Protein AF-A0A1C5YCM6-F1 (afdb_monomer_lite)

pLDDT: mean 89.39, std 7.75, range [61.0, 98.56]

Foldseek 3Di:
DPPVCVLVVVLCCQLLLDPADPVPHNPPVDDDDPVNVVLSVCVVVDLVSRPCSVFDWDDDVNRTHGQADFLDPPDPPQLTGGVVQWPQPDPVSVVVQVVVVHDLLQTHGPQQNFQVQLQQFQLQWDCDDQKIKTFRDPRDRPQKWKWKKWWAALDLDDPDPVRIDIDTDTDGDIDMDGSGNGTAKIKTGMGRNPDPDGDWIKMWGQDDPPDPDGDPATWIDTPQDPDIHRRDHSDGPCNRCVPPPDGGNDHRRD

Radius of gyration: 22.81 Å; chains: 1; bounding box: 47×43×70 Å

Secondary structure (DSSP, 8-state):
--GGGHHHHHHHHHTTS----TTS---TTSPPPHHHHHHHHHHHH-GGGSTTTTPPPEEETTEEE-SSS-S-SSS-GGG---GGGBS-SSHHHHHHHHHTT--GGGPPBPHHHHHHHHHHHHHH-EEETTEEEEEE-S-S-TTEEE-EEEEEESSS--S-GGG-EEEEE-S-EEEEE---SEEEEEEE-EEETT----S--EEEEEEPTTSSPEEEEEEEEETTBSSEEE--TT--HHHHHTT--S-BSSPPP-

Sequence (254 aa):
MKEEYKPYVLQAYAKGILSGYDDGTFRDDGLLTRAEASSVLVRLIDKAERPNADETLYDYFGRKVTWTEPLRTDVPEQYQVSISDHEVISQASYDRAMANGGSISKYELNRSKAMMFEDLVLQSIKYVGDTITLTVPDYLPESQRWAIEIAYWDIDKDYDFTMMKSHYIDKSGIYEFKDIKVLEQISIKVLPLNSNSFTSGIFIDNGANLSLERLDKPEVSFNNIRTNFEWVQGQGYKDYIKDFDGEIRYTVEW

Structure (mmCIF, N/CA/C/O backbone):
data_AF-A0A1C5YCM6-F1
#
_entry.id   AF-A0A1C5YCM6-F1
#
loop_
_atom_site.group_PDB
_atom_site.id
_atom_site.type_symbol
_atom_site.label_atom_id
_atom_site.label_alt_id
_atom_site.label_comp_id
_atom_site.label_asym_id
_atom_site.label_entity_id
_atom_site.label_seq_id
_atom_site.pdbx_PDB_ins_code
_atom_site.Cartn_x
_atom_site.Cartn_y
_atom_site.Cartn_z
_atom_site.occupancy
_atom_site.B_iso_or_equiv
_atom_site.auth_seq_id
_atom_site.auth_comp_id
_atom_site.auth_asym_id
_atom_site.auth_atom_id
_atom_site.pdbx_PDB_model_num
ATOM 1 N N . MET A 1 1 ? 7.419 -22.693 -18.990 1.00 77.69 1 MET A N 1
ATOM 2 C CA . MET A 1 1 ? 8.779 -22.180 -18.681 1.00 77.69 1 MET A CA 1
ATOM 3 C C . MET A 1 1 ? 9.208 -22.640 -17.312 1.00 77.69 1 MET A C 1
ATOM 5 O O . MET A 1 1 ? 8.378 -22.638 -16.411 1.00 77.69 1 MET A O 1
ATOM 9 N N . LYS A 1 2 ? 10.473 -23.035 -17.123 1.00 81.25 2 LYS A N 1
ATOM 10 C CA . LYS A 1 2 ? 10.978 -23.259 -15.762 1.00 81.25 2 LYS A CA 1
ATOM 11 C C . LYS A 1 2 ? 10.978 -21.934 -14.998 1.00 81.25 2 LYS A C 1
ATOM 13 O O . LYS A 1 2 ? 11.452 -20.937 -15.537 1.00 81.25 2 LYS A O 1
ATOM 18 N N . GLU A 1 3 ? 10.499 -21.931 -13.755 1.00 79.75 3 GLU A N 1
ATOM 19 C CA . GLU A 1 3 ? 10.377 -20.695 -12.962 1.00 79.75 3 GLU A CA 1
ATOM 20 C C . GLU A 1 3 ? 11.711 -19.957 -12.776 1.00 79.75 3 GLU A C 1
ATOM 22 O O . GLU A 1 3 ? 11.745 -18.731 -12.760 1.00 79.75 3 GLU A O 1
ATOM 27 N N . GLU A 1 4 ? 12.834 -20.683 -12.770 1.00 82.75 4 GLU A N 1
ATOM 28 C CA . GLU A 1 4 ? 14.179 -20.093 -12.737 1.00 82.75 4 GLU A CA 1
ATOM 29 C C . GLU A 1 4 ? 14.489 -19.165 -13.932 1.00 82.75 4 GLU A C 1
ATOM 31 O O . GLU A 1 4 ? 15.302 -18.254 -13.799 1.00 82.75 4 GLU A O 1
ATOM 36 N N . TYR A 1 5 ? 13.841 -19.347 -15.091 1.00 84.56 5 TYR A N 1
ATOM 37 C CA . TYR A 1 5 ? 14.100 -18.545 -16.296 1.00 84.56 5 TYR A CA 1
ATOM 38 C C . TYR A 1 5 ? 13.183 -17.332 -16.445 1.00 84.56 5 TYR A C 1
ATOM 40 O O . TYR A 1 5 ? 13.530 -16.377 -17.145 1.00 84.56 5 TYR A O 1
ATOM 48 N N . LYS A 1 6 ? 12.045 -17.332 -15.746 1.00 81.31 6 LYS A N 1
ATOM 49 C CA . LYS A 1 6 ? 11.048 -16.259 -15.782 1.00 81.31 6 LYS A CA 1
ATOM 50 C C . LYS A 1 6 ? 11.620 -14.858 -15.536 1.00 81.31 6 LYS A C 1
ATOM 52 O O . LYS A 1 6 ? 11.344 -13.985 -16.360 1.00 81.31 6 LYS A O 1
ATOM 57 N N . PRO A 1 7 ? 12.451 -14.607 -14.502 1.00 77.44 7 PRO A N 1
ATOM 58 C CA . PRO A 1 7 ? 12.979 -13.262 -14.273 1.00 77.44 7 PRO A CA 1
ATOM 59 C C . PRO A 1 7 ? 13.883 -12.774 -15.415 1.00 77.44 7 PRO A C 1
ATOM 61 O O . PRO A 1 7 ? 13.844 -11.596 -15.767 1.00 77.44 7 PRO A O 1
ATOM 64 N N . TYR A 1 8 ? 14.659 -13.664 -16.043 1.00 83.06 8 TYR A N 1
ATOM 65 C CA . TYR A 1 8 ? 15.552 -13.302 -17.149 1.00 83.06 8 TYR A CA 1
ATOM 66 C C . TYR A 1 8 ? 14.787 -12.993 -18.435 1.00 83.06 8 TYR A C 1
ATOM 68 O O . TYR A 1 8 ? 15.113 -12.030 -19.130 1.00 83.06 8 TYR A O 1
ATOM 76 N N . VAL A 1 9 ? 13.750 -13.779 -18.731 1.00 86.62 9 VAL A N 1
ATOM 77 C CA . VAL A 1 9 ? 12.874 -13.543 -19.884 1.00 86.62 9 VAL A CA 1
ATOM 78 C C . VAL A 1 9 ? 12.140 -12.216 -19.733 1.00 86.62 9 VAL A C 1
ATOM 80 O O . VAL A 1 9 ? 12.173 -11.405 -20.656 1.00 86.62 9 VAL A O 1
ATOM 83 N N . LEU A 1 10 ? 11.562 -11.948 -18.557 1.00 80.69 10 LEU A N 1
ATOM 84 C CA . LEU A 1 10 ? 10.901 -10.672 -18.271 1.00 80.69 10 LEU A CA 1
ATOM 85 C C . LEU A 1 10 ? 11.874 -9.493 -18.383 1.00 80.69 10 LEU A C 1
ATOM 87 O O . LEU A 1 10 ? 11.529 -8.468 -18.961 1.00 80.69 10 LEU A O 1
ATOM 91 N N . GLN A 1 11 ? 13.115 -9.645 -17.913 1.00 77.12 11 GLN A N 1
ATOM 92 C CA . GLN A 1 11 ? 14.130 -8.601 -18.050 1.00 77.12 11 GLN A CA 1
ATOM 93 C C . GLN A 1 11 ? 14.520 -8.348 -19.518 1.00 77.12 11 GLN A C 1
ATOM 95 O O . GLN A 1 11 ? 14.737 -7.203 -19.911 1.00 77.12 11 GLN A O 1
ATOM 100 N N . ALA A 1 12 ? 14.647 -9.394 -20.337 1.00 85.31 12 ALA A N 1
ATOM 101 C CA . ALA A 1 12 ? 14.964 -9.253 -21.757 1.00 85.31 12 ALA A CA 1
ATOM 102 C C . ALA A 1 12 ? 13.783 -8.675 -22.554 1.00 85.31 12 ALA A C 1
ATOM 104 O O . ALA A 1 12 ? 13.999 -7.871 -23.461 1.00 85.31 12 ALA A O 1
ATOM 105 N N . TYR A 1 13 ? 12.553 -9.024 -22.181 1.00 84.38 13 TYR A N 1
ATOM 106 C CA . TYR A 1 13 ? 11.339 -8.418 -22.719 1.00 84.38 13 TYR A CA 1
ATOM 107 C C . TYR A 1 13 ? 11.261 -6.921 -22.390 1.00 84.38 13 TYR A C 1
ATOM 109 O O . TYR A 1 13 ? 11.174 -6.105 -23.301 1.00 84.38 13 TYR A O 1
ATOM 117 N N . ALA A 1 14 ? 11.436 -6.546 -21.118 1.00 72.69 14 ALA A N 1
ATOM 118 C CA . ALA A 1 14 ? 11.462 -5.148 -20.670 1.00 72.69 14 ALA A CA 1
ATOM 119 C C . ALA A 1 14 ? 12.543 -4.310 -21.378 1.00 72.69 14 ALA A C 1
ATOM 121 O O . ALA A 1 14 ? 12.358 -3.139 -21.687 1.00 72.69 14 ALA A O 1
ATOM 122 N N . LYS A 1 15 ? 13.688 -4.924 -21.703 1.00 75.50 15 LYS A N 1
ATOM 123 C CA . LYS A 1 15 ? 14.766 -4.283 -22.473 1.00 75.50 15 LYS A CA 1
ATOM 124 C C . LYS A 1 15 ? 14.478 -4.180 -23.976 1.00 75.50 15 LYS A C 1
ATOM 126 O O . LYS A 1 15 ? 15.370 -3.751 -24.704 1.00 75.50 15 LYS A O 1
ATOM 131 N N . GLY A 1 16 ? 13.320 -4.627 -24.463 1.00 81.94 16 GLY A N 1
ATOM 132 C CA . GLY A 1 16 ? 12.990 -4.689 -25.889 1.00 81.94 16 GLY A CA 1
ATOM 133 C C . GLY A 1 16 ? 13.843 -5.687 -26.681 1.00 81.94 16 GLY A C 1
ATOM 134 O O . GLY A 1 16 ? 13.914 -5.599 -27.905 1.00 81.94 16 GLY A O 1
ATOM 135 N N . ILE A 1 17 ? 14.529 -6.615 -26.002 1.00 89.12 17 ILE A N 1
ATOM 136 C CA . ILE A 1 17 ? 15.334 -7.672 -26.638 1.00 89.12 17 ILE A CA 1
ATOM 137 C C . ILE A 1 17 ? 14.410 -8.794 -27.124 1.00 89.12 17 ILE A C 1
ATOM 139 O O . ILE A 1 17 ? 14.583 -9.315 -28.226 1.00 89.12 17 ILE A O 1
ATOM 143 N N . LEU A 1 18 ? 13.397 -9.125 -26.321 1.00 90.12 18 LEU A N 1
ATOM 144 C CA . LEU A 1 18 ? 12.323 -10.063 -26.650 1.00 90.12 18 LEU A CA 1
ATOM 145 C C . LEU A 1 18 ? 11.008 -9.290 -26.794 1.00 90.12 18 LEU A C 1
ATOM 147 O O . LEU A 1 18 ? 10.816 -8.287 -26.119 1.00 90.12 18 LEU A O 1
ATOM 151 N N . SER A 1 19 ? 10.103 -9.758 -27.652 1.00 81.50 19 SER A N 1
ATOM 152 C CA . SER A 1 19 ? 8.790 -9.123 -27.867 1.00 81.50 19 SER A CA 1
ATOM 153 C C . SER A 1 19 ? 7.606 -10.090 -27.757 1.00 81.50 19 SER A C 1
ATOM 155 O O . SER A 1 19 ? 6.471 -9.659 -27.900 1.00 81.50 19 SER A O 1
ATOM 157 N N . GLY A 1 20 ? 7.850 -11.379 -27.485 1.00 85.12 20 GLY A N 1
ATOM 158 C CA . GLY A 1 20 ? 6.809 -12.409 -27.571 1.00 85.12 20 GLY A CA 1
ATOM 159 C C . GLY A 1 20 ? 6.268 -12.565 -28.998 1.00 85.12 20 GLY A C 1
ATOM 160 O O . GLY A 1 20 ? 6.890 -12.102 -29.958 1.00 85.12 20 GLY A O 1
ATOM 161 N N . TYR A 1 21 ? 5.127 -13.234 -29.119 1.00 86.44 21 TYR A N 1
ATOM 162 C CA . TYR A 1 21 ? 4.373 -13.402 -30.361 1.00 86.44 21 TYR A CA 1
ATOM 163 C C . TYR A 1 21 ? 3.103 -12.539 -30.340 1.00 86.44 21 TYR A C 1
ATOM 165 O O . TYR A 1 21 ? 2.623 -12.160 -29.273 1.00 86.44 21 TYR A O 1
ATOM 173 N N . ASP A 1 22 ? 2.525 -12.277 -31.516 1.00 84.69 22 ASP A N 1
ATOM 174 C CA . ASP A 1 22 ? 1.332 -11.423 -31.681 1.00 84.69 22 ASP A CA 1
ATOM 175 C C . ASP A 1 22 ? 0.088 -11.930 -30.924 1.00 84.69 22 ASP A C 1
ATOM 177 O O . ASP A 1 22 ? -0.848 -11.176 -30.676 1.00 84.69 22 ASP A O 1
ATOM 181 N N . ASP A 1 23 ? 0.072 -13.209 -30.539 1.00 88.19 23 ASP A N 1
ATOM 182 C CA . ASP A 1 23 ? -0.975 -13.829 -29.720 1.00 88.19 23 ASP A CA 1
ATOM 183 C C . ASP A 1 23 ? -0.770 -13.631 -28.204 1.00 88.19 23 ASP A C 1
ATOM 185 O O . ASP A 1 23 ? -1.500 -14.209 -27.398 1.00 88.19 23 ASP A O 1
ATOM 189 N N . GLY A 1 24 ? 0.227 -12.834 -27.808 1.00 79.69 24 GLY A N 1
ATOM 190 C CA . GLY A 1 24 ? 0.555 -12.537 -26.414 1.00 79.69 24 GLY A CA 1
ATOM 191 C C . GLY A 1 24 ? 1.354 -13.633 -25.705 1.00 79.69 24 GLY A C 1
ATOM 192 O O . GLY A 1 24 ? 1.558 -13.557 -24.494 1.00 79.69 24 GLY A O 1
ATOM 193 N N . THR A 1 25 ? 1.817 -14.663 -26.420 1.00 85.88 25 THR A N 1
ATOM 194 C CA . THR A 1 25 ? 2.576 -15.774 -25.826 1.00 85.88 25 THR A CA 1
ATOM 195 C C . THR A 1 25 ? 4.092 -15.578 -25.940 1.00 85.88 25 THR A C 1
ATOM 197 O O . THR A 1 25 ? 4.584 -14.876 -26.820 1.00 85.88 25 THR A O 1
ATOM 200 N N . PHE A 1 26 ? 4.866 -16.217 -25.051 1.00 86.62 26 PHE A N 1
ATOM 201 C CA . PHE A 1 26 ? 6.335 -16.290 -25.158 1.00 86.62 26 PHE A CA 1
ATOM 202 C C . PHE A 1 26 ? 6.831 -17.593 -25.819 1.00 86.62 26 PHE A C 1
ATOM 204 O O . PHE A 1 26 ? 7.899 -17.596 -26.423 1.00 86.62 26 PHE A O 1
ATOM 211 N N . ARG A 1 27 ? 6.039 -18.678 -25.746 1.00 88.50 27 ARG A N 1
ATOM 212 C CA . ARG A 1 27 ? 6.331 -20.024 -26.298 1.00 88.50 27 ARG A CA 1
ATOM 213 C C . ARG A 1 27 ? 7.706 -20.563 -25.890 1.00 88.50 27 ARG A C 1
ATOM 215 O O . ARG A 1 27 ? 8.578 -20.807 -26.720 1.00 88.50 27 ARG A O 1
ATOM 222 N N . ASP A 1 28 ? 7.899 -20.731 -24.585 1.00 84.94 28 ASP A N 1
ATOM 223 C CA . ASP A 1 28 ? 9.190 -21.098 -23.989 1.00 84.94 28 ASP A CA 1
ATOM 224 C C . ASP A 1 28 ? 9.681 -22.524 -24.299 1.00 84.94 28 ASP A C 1
ATOM 226 O O . ASP A 1 28 ? 10.838 -22.849 -24.035 1.00 84.94 28 ASP A O 1
ATOM 230 N N . ASP A 1 29 ? 8.804 -23.371 -24.829 1.00 85.25 29 ASP A N 1
ATOM 231 C CA . ASP A 1 29 ? 9.069 -24.746 -25.244 1.00 85.25 29 ASP A CA 1
ATOM 232 C C . ASP A 1 29 ? 9.414 -24.868 -26.740 1.00 85.25 29 ASP A C 1
ATOM 234 O O . ASP A 1 29 ? 9.833 -25.933 -27.202 1.00 85.25 29 ASP A O 1
ATOM 238 N N . GLY A 1 30 ? 9.269 -23.779 -27.500 1.00 81.81 30 GLY A N 1
ATOM 239 C CA . GLY A 1 30 ? 9.559 -23.723 -28.927 1.00 81.81 30 GLY A CA 1
ATOM 240 C C . GLY A 1 30 ? 11.040 -23.503 -29.241 1.00 81.81 30 GLY A C 1
ATOM 241 O O . GLY A 1 30 ? 11.759 -22.786 -28.545 1.00 81.81 30 GLY A O 1
ATOM 242 N N . LEU A 1 31 ? 11.505 -24.080 -30.353 1.00 86.75 31 LEU A N 1
ATOM 243 C CA . LEU A 1 31 ? 12.774 -23.677 -30.959 1.00 86.75 31 LEU A CA 1
ATOM 244 C C . LEU A 1 31 ? 12.566 -22.381 -31.739 1.00 86.75 31 LEU A C 1
ATOM 246 O O . LEU A 1 31 ? 11.658 -22.299 -32.565 1.00 86.75 31 LEU A O 1
ATOM 250 N N . LEU A 1 32 ? 13.451 -21.406 -31.536 1.00 89.00 32 LEU A N 1
ATOM 251 C CA . LEU A 1 32 ? 13.479 -20.218 -32.381 1.00 89.00 32 LEU A CA 1
ATOM 252 C C . LEU A 1 32 ? 13.837 -20.606 -33.816 1.00 89.00 32 LEU A C 1
ATOM 254 O O . LEU A 1 32 ? 14.794 -21.347 -34.072 1.00 89.00 32 LEU A O 1
ATOM 258 N N . THR A 1 33 ? 13.113 -20.037 -34.771 1.00 93.69 33 THR A N 1
ATOM 259 C CA . THR A 1 33 ? 13.568 -19.990 -36.155 1.00 93.69 33 THR A CA 1
ATOM 260 C C . THR A 1 33 ? 14.856 -19.173 -36.244 1.00 93.69 33 THR A C 1
ATOM 262 O O . THR A 1 33 ? 15.165 -18.324 -35.404 1.00 93.69 33 THR A O 1
ATOM 265 N N . ARG A 1 34 ? 15.624 -19.384 -37.319 1.00 95.12 34 ARG A N 1
ATOM 266 C CA . ARG A 1 34 ? 16.828 -18.581 -37.582 1.00 95.12 34 ARG A CA 1
ATOM 267 C C . ARG A 1 34 ? 16.514 -17.084 -37.641 1.00 95.12 34 ARG A C 1
ATOM 269 O O . ARG A 1 34 ? 17.329 -16.298 -37.182 1.00 95.12 34 ARG A O 1
ATOM 276 N N . ALA A 1 35 ? 15.355 -16.709 -38.186 1.00 92.56 35 ALA A N 1
ATOM 277 C CA . ALA A 1 35 ? 14.928 -15.317 -38.281 1.00 92.56 35 ALA A CA 1
ATOM 278 C C . ALA A 1 35 ? 14.665 -14.713 -36.895 1.00 92.56 35 ALA A C 1
ATOM 280 O O . ALA A 1 35 ? 15.237 -13.677 -36.577 1.00 92.56 35 ALA A O 1
ATOM 281 N N . GLU A 1 36 ? 13.893 -15.394 -36.044 1.00 91.69 36 GLU A N 1
ATOM 282 C CA . GLU A 1 36 ? 13.614 -14.926 -34.680 1.00 91.69 36 GLU A CA 1
ATOM 283 C C . GLU A 1 36 ? 14.898 -14.844 -33.847 1.00 91.69 36 GLU A C 1
ATOM 285 O O . GLU A 1 36 ? 15.153 -13.829 -33.202 1.00 91.69 36 GLU A O 1
ATOM 290 N N . ALA A 1 37 ? 15.761 -15.864 -33.922 1.00 92.44 37 ALA A N 1
ATOM 291 C CA . ALA A 1 37 ? 17.058 -15.845 -33.251 1.00 92.44 37 ALA A CA 1
ATOM 292 C C . ALA A 1 37 ? 17.937 -14.679 -33.737 1.00 92.44 37 ALA A C 1
ATOM 294 O O . ALA A 1 37 ? 18.563 -14.000 -32.924 1.00 92.44 37 ALA A O 1
ATOM 295 N N . SER A 1 38 ? 17.963 -14.405 -35.046 1.00 93.81 38 SER A N 1
ATOM 296 C CA . SER A 1 38 ? 18.665 -13.245 -35.601 1.00 93.81 38 SER A CA 1
ATOM 297 C C . SER A 1 38 ? 18.086 -11.923 -35.099 1.00 93.81 38 SER A C 1
ATOM 299 O O . SER A 1 38 ? 18.865 -11.059 -34.712 1.00 93.81 38 SER A O 1
ATOM 301 N N . SER A 1 39 ? 16.761 -11.764 -35.028 1.00 91.56 39 SER A N 1
ATOM 302 C CA . SER A 1 39 ? 16.131 -10.557 -34.475 1.00 91.56 39 SER A CA 1
ATOM 303 C C . SER A 1 39 ? 16.497 -10.336 -33.006 1.00 91.56 39 SER A C 1
ATOM 305 O O . SER A 1 39 ? 16.827 -9.215 -32.621 1.00 91.56 39 SER A O 1
ATOM 307 N N . VAL A 1 40 ? 16.511 -11.399 -32.195 1.00 92.62 40 VAL A N 1
ATOM 308 C CA . VAL A 1 40 ? 16.954 -11.330 -30.793 1.00 92.62 40 VAL A CA 1
ATOM 309 C C . VAL A 1 40 ? 18.426 -10.925 -30.701 1.00 92.62 40 VAL A C 1
ATOM 311 O O . VAL A 1 40 ? 18.762 -10.044 -29.914 1.00 92.62 40 VAL A O 1
ATOM 314 N N . LEU A 1 41 ? 19.307 -11.517 -31.515 1.00 93.44 41 LEU A 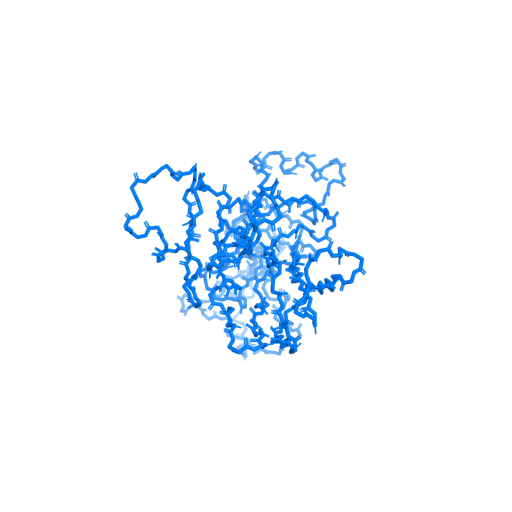N 1
ATOM 315 C CA . LEU A 1 41 ? 20.737 -11.183 -31.530 1.00 93.44 41 LEU A CA 1
ATOM 316 C C . LEU A 1 41 ? 20.997 -9.740 -31.974 1.00 93.44 41 LEU A C 1
ATOM 318 O O . LEU A 1 41 ? 21.823 -9.062 -31.369 1.00 93.44 41 LEU A O 1
ATOM 322 N N . VAL A 1 42 ? 20.283 -9.259 -32.992 1.00 92.56 42 VAL A N 1
ATOM 323 C CA . VAL A 1 42 ? 20.384 -7.872 -33.462 1.00 92.56 42 VAL A CA 1
ATOM 324 C C . VAL A 1 42 ? 19.977 -6.909 -32.348 1.00 92.56 42 VAL A C 1
ATOM 326 O O . VAL A 1 42 ? 20.768 -6.044 -31.993 1.00 92.56 42 VAL A O 1
ATOM 329 N N . ARG A 1 43 ? 18.824 -7.122 -31.700 1.00 91.75 43 ARG A N 1
ATOM 330 C CA . ARG A 1 43 ? 18.367 -6.303 -30.558 1.00 91.75 43 ARG A CA 1
ATOM 331 C C . ARG A 1 43 ? 19.275 -6.420 -29.330 1.00 91.75 43 ARG A C 1
ATOM 333 O O . ARG A 1 43 ? 19.361 -5.501 -28.511 1.00 91.75 43 ARG A O 1
ATOM 340 N N . LEU A 1 44 ? 19.940 -7.561 -29.159 1.00 87.81 44 LEU A N 1
ATOM 341 C CA . LEU A 1 44 ? 20.908 -7.770 -28.087 1.00 87.81 44 LEU A CA 1
ATOM 342 C C . LEU A 1 44 ? 22.169 -6.923 -28.310 1.00 87.81 44 LEU A C 1
ATOM 344 O O . LEU A 1 44 ? 22.639 -6.299 -27.358 1.00 87.81 44 LEU A O 1
ATOM 348 N N . ILE A 1 45 ? 22.686 -6.894 -29.543 1.00 89.75 45 ILE A N 1
ATOM 349 C CA . ILE A 1 45 ? 23.944 -6.229 -29.917 1.00 89.75 45 ILE A CA 1
ATOM 350 C C . ILE A 1 45 ? 23.747 -4.727 -30.154 1.00 89.75 45 ILE A C 1
ATOM 352 O O . ILE A 1 45 ? 24.572 -3.934 -29.704 1.00 89.75 45 ILE A O 1
ATOM 356 N N . ASP A 1 46 ? 22.662 -4.334 -30.820 1.00 84.25 46 ASP A N 1
ATOM 357 C CA . ASP A 1 46 ? 22.361 -2.949 -31.174 1.00 84.25 46 ASP A CA 1
ATOM 358 C C . ASP A 1 46 ? 21.121 -2.450 -30.423 1.00 84.25 46 ASP A C 1
ATOM 360 O O . ASP A 1 46 ? 20.015 -2.978 -30.563 1.00 84.25 46 ASP A O 1
ATOM 364 N N . LYS A 1 47 ? 21.306 -1.412 -29.596 1.00 79.38 47 LYS A N 1
ATOM 365 C CA . LYS A 1 47 ? 20.200 -0.802 -28.850 1.00 79.38 47 LYS A CA 1
ATOM 366 C C . LYS A 1 47 ? 19.206 -0.126 -29.795 1.00 79.38 47 LYS A C 1
ATOM 368 O O . LYS A 1 47 ? 18.024 -0.164 -29.477 1.00 79.38 47 LYS A O 1
ATOM 373 N N . ALA A 1 48 ? 19.659 0.451 -30.911 1.00 82.69 48 ALA A N 1
ATOM 374 C CA . ALA A 1 48 ? 18.820 1.204 -31.848 1.00 82.69 48 ALA A CA 1
ATOM 375 C C . ALA A 1 48 ? 17.738 0.337 -32.513 1.00 82.69 48 ALA A C 1
ATOM 377 O O . ALA A 1 48 ? 16.693 0.839 -32.907 1.00 82.69 48 ALA A O 1
ATOM 378 N N . GLU A 1 49 ? 17.964 -0.974 -32.575 1.00 86.50 49 GLU A N 1
ATOM 379 C CA . GLU A 1 49 ? 17.055 -1.950 -33.186 1.00 86.50 49 GLU A CA 1
ATOM 380 C C . GLU A 1 49 ? 15.971 -2.458 -32.218 1.00 86.50 49 GLU A C 1
ATOM 382 O O . GLU A 1 49 ? 15.104 -3.262 -32.582 1.00 86.50 49 GLU A O 1
ATOM 387 N N . ARG A 1 50 ? 16.016 -2.028 -30.951 1.00 85.50 50 ARG A N 1
ATOM 388 C CA . ARG A 1 50 ? 14.991 -2.370 -29.959 1.00 85.50 50 ARG A CA 1
ATOM 389 C C . ARG A 1 50 ? 13.748 -1.521 -30.218 1.00 85.50 50 ARG A C 1
ATOM 391 O O . ARG A 1 50 ? 13.884 -0.315 -30.402 1.00 85.50 50 ARG A O 1
ATOM 398 N N . PRO A 1 51 ? 12.534 -2.088 -30.109 1.00 74.75 51 PRO A N 1
ATOM 399 C CA . PRO A 1 51 ? 11.298 -1.302 -30.171 1.00 74.75 51 PRO A CA 1
ATOM 400 C C . PRO A 1 51 ? 11.279 -0.132 -29.169 1.00 74.75 51 PRO A C 1
ATOM 402 O O . PRO A 1 51 ? 10.679 0.902 -29.432 1.00 74.75 51 PRO A O 1
ATOM 405 N N . ASN A 1 52 ? 12.017 -0.285 -28.065 1.00 68.69 52 ASN A N 1
ATOM 406 C CA . ASN A 1 52 ? 12.114 0.664 -26.961 1.00 68.69 52 ASN A CA 1
ATOM 407 C C . ASN A 1 52 ? 13.524 1.291 -26.872 1.00 68.69 52 ASN A C 1
ATOM 409 O O . ASN A 1 52 ? 14.019 1.586 -25.784 1.00 68.69 52 ASN A O 1
ATOM 413 N N . ALA A 1 53 ? 14.233 1.424 -28.001 1.00 69.25 53 ALA A N 1
ATOM 414 C CA . ALA A 1 53 ? 15.624 1.895 -28.055 1.00 69.25 53 ALA A CA 1
ATOM 415 C C . ALA A 1 53 ? 15.851 3.234 -27.336 1.00 69.25 53 ALA A C 1
ATOM 417 O O . ALA A 1 53 ? 16.875 3.421 -26.666 1.00 69.25 53 ALA A O 1
ATOM 418 N N . ASP A 1 54 ? 14.872 4.127 -27.444 1.00 73.19 54 ASP A N 1
ATOM 419 C CA . ASP A 1 54 ? 14.913 5.476 -26.887 1.00 73.19 54 ASP A CA 1
ATOM 420 C C . ASP A 1 54 ? 14.440 5.538 -25.429 1.00 73.19 54 ASP A C 1
ATOM 422 O O . ASP A 1 54 ? 14.596 6.566 -24.772 1.00 73.19 54 ASP A O 1
ATOM 426 N N . GLU A 1 55 ? 13.917 4.439 -24.876 1.00 73.81 55 GLU A N 1
ATOM 427 C CA . GLU A 1 55 ? 13.457 4.417 -23.493 1.00 73.81 55 GLU A CA 1
ATOM 428 C C . GLU A 1 55 ? 14.638 4.388 -22.511 1.00 73.81 55 GLU A C 1
ATOM 430 O O . GLU A 1 55 ? 15.636 3.660 -22.660 1.00 73.81 55 GLU A O 1
ATOM 435 N N . THR A 1 56 ? 14.516 5.211 -21.469 1.00 81.88 56 THR A N 1
ATOM 436 C CA . THR A 1 56 ? 15.416 5.199 -20.318 1.00 81.88 56 THR A CA 1
ATOM 437 C C . THR A 1 56 ? 15.104 3.985 -19.452 1.00 81.88 56 THR A C 1
ATOM 439 O O . THR A 1 56 ? 13.967 3.791 -19.025 1.00 81.88 56 THR A O 1
ATOM 442 N N . LEU A 1 57 ? 16.135 3.184 -19.167 1.00 81.88 57 LEU A N 1
ATOM 443 C CA . LEU A 1 57 ? 16.039 2.040 -18.267 1.00 81.88 57 LEU A CA 1
ATOM 444 C C . LEU A 1 57 ? 16.556 2.401 -16.877 1.00 81.88 57 LEU A C 1
ATOM 446 O O . LEU A 1 57 ? 17.703 2.817 -16.703 1.00 81.88 57 LEU A O 1
ATOM 450 N N . TYR A 1 58 ? 15.723 2.138 -15.889 1.00 84.56 58 TYR A N 1
ATOM 451 C CA . TYR A 1 58 ? 15.959 2.347 -14.477 1.00 84.56 58 TYR A CA 1
ATOM 452 C C . TYR A 1 58 ? 16.396 1.066 -13.796 1.00 84.56 58 TYR A C 1
ATOM 454 O O . TYR A 1 58 ? 15.950 -0.021 -14.151 1.00 84.56 58 TYR A O 1
ATOM 462 N N . ASP A 1 59 ? 17.293 1.187 -12.820 1.00 86.00 59 ASP A N 1
ATOM 463 C CA . ASP A 1 59 ? 17.572 0.081 -11.913 1.00 86.00 59 ASP A CA 1
ATOM 464 C C . ASP A 1 59 ? 16.489 0.016 -10.836 1.00 86.00 59 ASP A C 1
ATOM 466 O O . ASP A 1 59 ? 16.277 0.981 -10.101 1.00 86.00 59 ASP A O 1
ATOM 470 N N . TYR A 1 60 ? 15.813 -1.121 -10.76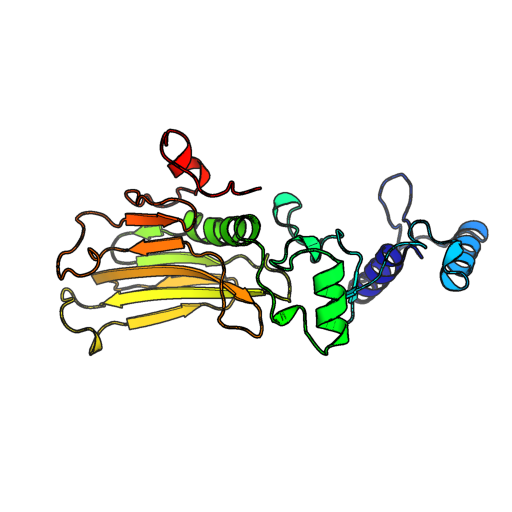8 1.00 88.62 60 TYR A N 1
ATOM 471 C CA . TYR A 1 60 ? 14.820 -1.447 -9.765 1.00 88.62 60 TYR A CA 1
ATOM 472 C C . TYR A 1 60 ? 15.220 -2.769 -9.118 1.00 88.62 60 TYR A C 1
ATOM 474 O O . TYR A 1 60 ? 14.945 -3.837 -9.664 1.00 88.62 60 TYR A O 1
ATOM 482 N N . PHE A 1 61 ? 15.944 -2.690 -7.998 1.00 88.88 61 PHE A N 1
ATOM 483 C CA . PHE A 1 61 ? 16.439 -3.859 -7.260 1.00 88.88 61 PHE A CA 1
ATOM 484 C C . PHE A 1 61 ? 17.173 -4.874 -8.166 1.00 88.88 61 PHE A C 1
ATOM 486 O O . PHE A 1 61 ? 16.981 -6.083 -8.086 1.00 88.88 61 PHE A O 1
ATOM 493 N N . GLY A 1 62 ? 18.013 -4.380 -9.088 1.00 83.75 62 GLY A N 1
ATOM 494 C CA . GLY A 1 62 ? 18.757 -5.207 -10.048 1.00 83.75 62 GLY A CA 1
ATOM 495 C C . GLY A 1 62 ? 17.978 -5.602 -11.312 1.00 83.75 62 GLY A C 1
ATOM 496 O O . GLY A 1 62 ? 18.575 -6.074 -12.290 1.00 83.75 62 GLY A O 1
ATOM 497 N N . ARG A 1 63 ? 16.662 -5.359 -11.365 1.00 82.94 63 ARG A N 1
ATOM 498 C CA . ARG A 1 63 ? 15.862 -5.430 -12.595 1.00 82.94 63 ARG A CA 1
ATOM 499 C C . ARG A 1 63 ? 16.000 -4.120 -13.369 1.00 82.94 63 ARG A C 1
ATOM 501 O O . ARG A 1 63 ? 16.065 -3.048 -12.781 1.00 82.94 63 ARG A O 1
ATOM 508 N N . LYS A 1 64 ? 16.067 -4.194 -14.702 1.00 82.19 64 LYS A N 1
ATOM 509 C CA . LYS A 1 64 ? 16.003 -2.993 -15.545 1.00 82.19 64 LYS A CA 1
ATOM 510 C C . LYS A 1 64 ? 14.569 -2.784 -15.979 1.00 82.19 64 LYS A C 1
ATOM 512 O O . LYS A 1 64 ? 14.006 -3.726 -16.533 1.00 82.19 64 LYS A O 1
ATOM 517 N N . VAL A 1 65 ? 14.038 -1.597 -15.705 1.00 84.06 65 VAL A N 1
ATOM 518 C CA . VAL A 1 65 ? 12.636 -1.262 -15.953 1.00 84.06 65 VAL A CA 1
ATOM 519 C C . VAL A 1 65 ? 12.486 0.090 -16.641 1.00 84.06 65 VAL A C 1
ATOM 521 O O . VAL A 1 65 ? 13.319 0.970 -16.446 1.00 84.06 65 VAL A O 1
ATOM 524 N N . THR A 1 66 ? 11.445 0.282 -17.433 1.00 84.81 66 THR A N 1
ATOM 525 C CA . THR A 1 66 ? 11.053 1.574 -17.994 1.00 84.81 66 THR A CA 1
ATOM 526 C C . THR A 1 66 ? 10.319 2.410 -16.940 1.00 84.81 66 THR A C 1
ATOM 528 O O . THR A 1 66 ? 10.028 1.955 -15.833 1.00 84.81 66 THR A O 1
ATOM 531 N N . TRP A 1 67 ? 10.044 3.676 -17.257 1.00 86.94 67 TRP A N 1
ATOM 532 C CA . TRP A 1 67 ? 9.378 4.598 -16.329 1.00 86.94 67 TRP A CA 1
ATOM 533 C C . TRP A 1 67 ? 7.954 4.153 -15.954 1.00 86.94 67 TRP A C 1
ATOM 535 O O . TRP A 1 67 ? 7.527 4.336 -14.813 1.00 86.94 67 TRP A O 1
ATOM 545 N N . THR A 1 68 ? 7.233 3.569 -16.912 1.00 87.50 68 THR A N 1
ATOM 546 C CA . THR A 1 68 ? 5.798 3.268 -16.818 1.00 87.50 68 THR A CA 1
ATOM 547 C C . THR A 1 68 ? 5.479 1.778 -16.797 1.00 87.50 68 THR A C 1
ATOM 549 O O . THR A 1 68 ? 4.318 1.425 -16.609 1.00 87.50 68 THR A O 1
ATOM 552 N N . GLU A 1 69 ? 6.458 0.885 -16.981 1.00 85.81 69 GLU A N 1
ATOM 553 C CA . GLU A 1 69 ? 6.163 -0.545 -16.896 1.00 85.81 69 GLU A CA 1
ATOM 554 C C . GLU A 1 69 ? 5.789 -0.974 -15.463 1.00 85.81 69 GLU A C 1
ATOM 556 O O . GLU A 1 69 ? 6.315 -0.422 -14.486 1.00 85.81 69 GLU A O 1
ATOM 561 N N . PRO A 1 70 ? 4.936 -2.003 -15.318 1.00 89.88 70 PRO A N 1
ATOM 562 C CA . PRO A 1 70 ? 4.633 -2.604 -14.028 1.00 89.88 70 PRO A CA 1
ATOM 563 C C . PRO A 1 70 ? 5.876 -3.098 -13.277 1.00 89.88 70 PRO A C 1
ATOM 565 O O . PRO A 1 70 ? 6.702 -3.870 -13.781 1.00 89.88 70 PRO A O 1
ATOM 568 N N . LEU A 1 71 ? 5.978 -2.715 -12.005 1.00 91.12 71 LEU A N 1
ATOM 569 C CA . LEU A 1 71 ? 7.009 -3.204 -11.093 1.00 91.12 71 LEU A CA 1
ATOM 570 C C . LEU A 1 71 ? 6.787 -4.674 -10.714 1.00 91.12 71 LEU A C 1
ATOM 572 O O . LEU A 1 71 ? 7.765 -5.403 -10.530 1.00 91.12 71 LEU A O 1
ATOM 576 N N . ARG A 1 72 ? 5.521 -5.102 -10.675 1.00 91.62 72 ARG A N 1
ATOM 577 C CA . ARG A 1 72 ? 5.066 -6.480 -10.467 1.00 91.62 72 ARG A CA 1
ATOM 578 C C . ARG A 1 72 ? 4.014 -6.834 -11.510 1.00 91.62 72 ARG A C 1
ATOM 580 O O . ARG A 1 72 ? 3.024 -6.127 -11.631 1.00 91.62 72 ARG A O 1
ATOM 587 N N . THR A 1 73 ? 4.222 -7.920 -12.246 1.00 86.12 73 THR A N 1
ATOM 588 C CA . THR A 1 73 ? 3.259 -8.447 -13.237 1.00 86.12 73 THR A CA 1
ATOM 589 C C . THR A 1 73 ? 2.524 -9.690 -12.741 1.00 86.12 73 THR A C 1
ATOM 591 O O . THR A 1 73 ? 1.625 -10.195 -13.404 1.00 86.12 73 THR A O 1
ATOM 594 N N . ASP A 1 74 ? 2.914 -10.199 -11.575 1.00 86.19 74 ASP A N 1
ATOM 595 C CA . ASP A 1 74 ? 2.310 -11.337 -10.887 1.00 86.19 74 ASP A CA 1
ATOM 596 C C . ASP A 1 74 ? 1.095 -10.948 -10.025 1.00 86.19 74 ASP A C 1
ATOM 598 O O . ASP A 1 74 ? 0.412 -11.822 -9.496 1.00 86.19 74 ASP A O 1
ATOM 602 N N . VAL A 1 75 ? 0.808 -9.648 -9.909 1.00 91.19 75 VAL A N 1
ATOM 603 C CA . VAL A 1 75 ? -0.354 -9.095 -9.198 1.00 91.19 75 VAL A CA 1
ATOM 604 C C . VAL A 1 75 ? -1.449 -8.681 -10.196 1.00 91.19 75 VAL A C 1
ATOM 606 O O . VAL A 1 75 ? -1.127 -8.389 -11.355 1.00 91.19 75 VAL A O 1
ATOM 609 N N . PRO A 1 76 ? -2.735 -8.638 -9.786 1.00 94.00 76 PRO A N 1
ATOM 610 C CA . PRO A 1 76 ? -3.824 -8.184 -10.653 1.00 94.00 76 PRO A CA 1
ATOM 611 C C . PRO A 1 76 ? -3.535 -6.818 -11.283 1.00 94.00 76 PRO A C 1
ATOM 613 O O . PRO A 1 76 ? -3.000 -5.941 -10.612 1.00 94.00 76 PRO A O 1
ATOM 616 N N . GLU A 1 77 ? -3.923 -6.636 -12.547 1.00 88.50 77 GLU A N 1
ATOM 617 C CA . GLU A 1 77 ? -3.592 -5.454 -13.363 1.00 88.50 77 GLU A CA 1
ATOM 618 C C . GLU A 1 77 ? -3.946 -4.125 -12.679 1.00 88.50 77 GLU A C 1
ATOM 620 O O . GLU A 1 77 ? -3.118 -3.222 -12.626 1.00 88.50 77 GLU A O 1
ATOM 625 N N . GLN A 1 78 ? -5.118 -4.053 -12.045 1.00 92.88 78 GLN A N 1
ATOM 626 C CA . GLN A 1 78 ? -5.587 -2.885 -11.283 1.00 92.88 78 GLN A CA 1
ATOM 627 C C . GLN A 1 78 ? -4.684 -2.488 -10.096 1.00 92.88 78 GLN A C 1
ATOM 629 O O . GLN A 1 78 ? -4.735 -1.362 -9.622 1.00 92.88 78 GLN A O 1
ATOM 634 N N . TYR A 1 79 ? -3.830 -3.392 -9.606 1.00 94.81 79 TYR A N 1
ATOM 635 C CA . TYR A 1 79 ? -2.892 -3.123 -8.507 1.00 94.81 79 TYR A CA 1
ATOM 63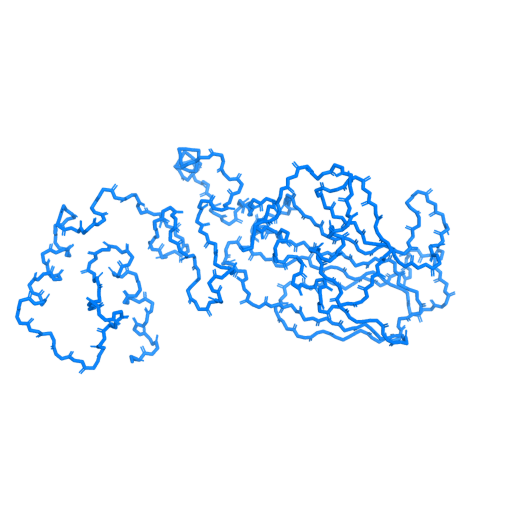6 C C . TYR A 1 79 ? -1.447 -2.959 -8.973 1.00 94.81 79 TYR A C 1
ATOM 638 O O . TYR A 1 79 ? -0.539 -2.823 -8.151 1.00 94.81 79 TYR A O 1
ATOM 646 N N . GLN A 1 80 ? -1.207 -2.991 -10.280 1.00 94.12 80 GLN A N 1
ATOM 647 C CA . GLN A 1 80 ? 0.124 -2.785 -10.818 1.00 94.12 80 GLN A CA 1
ATOM 648 C C . GLN A 1 80 ? 0.497 -1.305 -10.722 1.00 94.12 80 GLN A C 1
ATOM 650 O O . GLN A 1 80 ? -0.277 -0.415 -11.065 1.00 94.12 80 GLN A O 1
ATOM 655 N N . VAL A 1 81 ? 1.713 -1.053 -10.247 1.00 94.62 81 VAL A N 1
ATOM 656 C CA . VAL A 1 81 ? 2.308 0.283 -10.155 1.00 94.62 81 VAL A CA 1
ATOM 657 C C . VAL A 1 81 ? 3.671 0.286 -10.827 1.00 94.62 81 VAL A C 1
ATOM 659 O O . VAL A 1 81 ? 4.321 -0.754 -10.937 1.00 94.62 81 VAL A O 1
ATOM 662 N N . SER A 1 82 ? 4.106 1.460 -11.258 1.00 92.94 82 SER A N 1
ATOM 663 C CA . SER A 1 82 ? 5.346 1.725 -11.985 1.00 92.94 82 SER A CA 1
ATOM 664 C C . SER A 1 82 ? 6.270 2.660 -11.192 1.00 92.94 82 SER A C 1
ATOM 666 O O . SER A 1 82 ? 5.948 3.111 -10.087 1.00 92.94 82 SER A O 1
ATOM 668 N N . ILE A 1 83 ? 7.438 3.005 -11.744 1.00 91.44 83 ILE A N 1
ATOM 669 C CA . ILE A 1 83 ? 8.268 4.065 -11.146 1.00 91.44 83 ILE A CA 1
ATOM 670 C C . ILE A 1 83 ? 7.529 5.410 -11.189 1.00 91.44 83 ILE A C 1
ATOM 672 O O . ILE A 1 83 ? 7.603 6.170 -10.224 1.00 91.44 83 ILE A O 1
ATOM 676 N N . SER A 1 84 ? 6.760 5.669 -12.251 1.00 91.00 84 SER A N 1
ATOM 677 C CA . SER A 1 84 ? 5.981 6.903 -12.404 1.00 91.00 84 SER A CA 1
ATOM 678 C C . SER A 1 84 ? 4.917 7.121 -11.325 1.00 91.00 84 SER A C 1
ATOM 680 O O . SER A 1 84 ? 4.498 8.253 -11.098 1.00 91.00 84 SER A O 1
ATOM 682 N N . ASP A 1 85 ? 4.534 6.055 -10.620 1.00 93.38 85 ASP A N 1
ATOM 683 C CA . ASP A 1 85 ? 3.556 6.095 -9.539 1.00 93.38 85 ASP A CA 1
ATOM 684 C C . ASP A 1 85 ? 4.151 6.494 -8.187 1.00 93.38 85 ASP A C 1
ATOM 686 O O . ASP A 1 85 ? 3.418 6.596 -7.208 1.00 93.38 85 ASP A O 1
ATOM 690 N N . HIS A 1 86 ? 5.461 6.721 -8.094 1.00 91.75 86 HIS A N 1
ATOM 691 C CA . HIS A 1 86 ? 6.079 7.221 -6.868 1.00 91.75 86 HIS A CA 1
ATOM 692 C C . HIS A 1 86 ? 5.891 8.745 -6.739 1.00 91.75 86 HIS A C 1
ATOM 694 O O . HIS A 1 86 ? 5.768 9.448 -7.741 1.00 91.75 86 HIS A O 1
ATOM 700 N N . GLU A 1 87 ? 5.917 9.291 -5.517 1.00 82.88 87 GLU A N 1
ATOM 701 C CA . GLU A 1 87 ? 5.876 10.737 -5.218 1.00 82.88 87 GLU A CA 1
ATOM 702 C C . GLU A 1 87 ? 7.202 11.439 -5.601 1.00 82.88 87 GLU A C 1
ATOM 704 O O . GLU A 1 87 ? 7.747 12.286 -4.896 1.00 82.88 87 GLU A O 1
ATOM 709 N N . VAL A 1 88 ? 7.762 11.071 -6.752 1.00 62.31 88 VAL A N 1
ATOM 710 C CA . VAL A 1 88 ? 8.869 11.754 -7.409 1.00 62.31 88 VAL A CA 1
ATOM 711 C C . VAL A 1 88 ? 8.307 12.650 -8.494 1.00 62.31 88 VAL A C 1
ATOM 713 O O . VAL A 1 88 ? 7.738 12.218 -9.492 1.00 62.31 88 VAL A O 1
ATOM 716 N N . ILE A 1 89 ? 8.483 13.947 -8.272 1.00 61.00 89 ILE A N 1
ATOM 717 C CA . ILE A 1 89 ? 8.004 15.020 -9.134 1.00 61.00 89 ILE A CA 1
ATOM 718 C C . ILE A 1 89 ? 8.782 14.962 -10.458 1.00 61.00 89 ILE A C 1
ATOM 720 O O . ILE A 1 89 ? 9.834 15.582 -10.587 1.00 61.00 89 ILE A O 1
ATOM 724 N N . SER A 1 90 ? 8.255 14.236 -11.446 1.00 77.19 90 SER A N 1
ATOM 725 C CA . SER A 1 90 ? 8.802 13.991 -12.795 1.00 77.19 90 SER A CA 1
ATOM 726 C C . SER A 1 90 ? 10.027 13.069 -12.891 1.00 77.19 90 SER A C 1
ATOM 728 O O . SER A 1 90 ? 10.859 12.981 -11.985 1.00 77.19 90 SER A O 1
ATOM 730 N N . GLN A 1 91 ? 10.174 12.465 -14.074 1.00 82.50 91 GLN A N 1
ATOM 731 C CA . GLN A 1 91 ? 11.312 11.637 -14.476 1.00 82.50 91 GLN A CA 1
ATOM 732 C C . GLN A 1 91 ? 12.659 12.344 -14.248 1.00 82.50 91 GLN A C 1
ATOM 734 O O . GLN A 1 91 ? 13.574 11.772 -13.668 1.00 82.50 91 GLN A O 1
ATOM 739 N N . ALA A 1 92 ? 12.750 13.638 -14.571 1.00 83.44 92 ALA A N 1
ATOM 740 C CA . ALA A 1 92 ? 13.976 14.417 -14.400 1.00 83.44 92 ALA A CA 1
ATOM 741 C C . ALA A 1 92 ? 14.413 14.572 -12.930 1.00 83.44 92 ALA A C 1
ATOM 743 O O . ALA A 1 92 ? 15.612 14.614 -12.638 1.00 83.44 92 ALA A O 1
ATOM 744 N N . SER A 1 93 ? 13.468 14.678 -11.990 1.00 83.12 93 SER A N 1
ATOM 745 C CA . SER A 1 93 ? 13.812 14.741 -10.562 1.00 83.12 93 SER A CA 1
ATOM 746 C C . SER A 1 93 ? 14.251 13.385 -10.038 1.00 83.12 93 SER A C 1
ATOM 748 O O . SER A 1 93 ? 15.183 13.330 -9.236 1.00 83.12 93 SER A O 1
ATOM 750 N N . TYR A 1 94 ? 13.619 12.307 -10.510 1.00 85.88 94 TYR A N 1
ATOM 751 C CA . TYR A 1 94 ? 14.055 10.952 -10.198 1.00 85.88 94 TYR A CA 1
ATOM 752 C C . TYR A 1 94 ? 15.479 10.709 -10.705 1.00 85.88 94 TYR A C 1
ATOM 754 O O . TYR A 1 94 ? 16.355 10.361 -9.915 1.00 85.88 94 TYR A O 1
ATOM 762 N N . ASP A 1 95 ? 15.746 11.006 -11.980 1.00 85.69 95 ASP A N 1
ATOM 763 C CA . ASP A 1 95 ? 17.067 10.876 -12.601 1.00 85.69 95 ASP A CA 1
ATOM 764 C C . ASP A 1 95 ? 18.135 11.637 -11.804 1.00 85.69 95 ASP A C 1
ATOM 766 O O . ASP A 1 95 ? 19.184 11.088 -11.460 1.00 85.69 95 ASP A O 1
ATOM 770 N N . ARG A 1 96 ? 17.846 12.897 -11.446 1.00 86.69 96 ARG A N 1
ATOM 771 C CA . ARG A 1 96 ? 18.741 13.728 -10.631 1.00 86.69 96 ARG A CA 1
ATOM 772 C C . ARG A 1 96 ? 19.011 13.100 -9.271 1.00 86.69 96 ARG A C 1
ATOM 774 O O . ARG A 1 96 ? 20.142 13.136 -8.792 1.00 86.69 96 ARG A O 1
ATOM 781 N N . ALA A 1 97 ? 17.984 12.570 -8.621 1.00 85.38 97 ALA A N 1
ATOM 782 C CA . ALA A 1 97 ? 18.147 12.014 -7.296 1.00 85.38 97 ALA A CA 1
ATOM 783 C C . ALA A 1 97 ? 18.930 10.698 -7.320 1.00 85.38 97 ALA A C 1
ATOM 785 O O . ALA A 1 97 ? 19.834 10.527 -6.505 1.00 85.38 97 ALA A O 1
ATOM 786 N N . MET A 1 98 ? 18.672 9.828 -8.297 1.00 86.12 98 MET A N 1
ATOM 787 C CA . MET A 1 98 ? 19.458 8.612 -8.515 1.00 86.12 98 MET A CA 1
ATOM 788 C C . MET A 1 98 ? 20.922 8.938 -8.842 1.00 86.12 98 MET A C 1
ATOM 790 O O . MET A 1 98 ? 21.823 8.317 -8.280 1.00 86.12 98 MET A O 1
ATOM 794 N N . ALA A 1 99 ? 21.182 9.964 -9.663 1.00 86.19 99 ALA A N 1
ATOM 795 C CA . ALA A 1 99 ? 22.539 10.440 -9.950 1.00 86.19 99 ALA A CA 1
ATOM 796 C C . ALA A 1 99 ? 23.280 10.947 -8.697 1.00 86.19 99 ALA A C 1
ATOM 798 O O . ALA A 1 99 ? 24.500 10.831 -8.608 1.00 86.19 99 ALA A O 1
ATOM 799 N N . ASN A 1 100 ? 22.544 11.450 -7.703 1.00 87.88 100 ASN A N 1
ATOM 800 C CA . ASN A 1 100 ? 23.078 11.890 -6.413 1.00 87.88 100 ASN A CA 1
ATOM 801 C C . ASN A 1 100 ? 23.170 10.757 -5.366 1.00 87.88 100 ASN A C 1
ATOM 803 O O . ASN A 1 100 ? 23.323 11.034 -4.177 1.00 87.88 100 ASN A O 1
ATOM 807 N N . GLY A 1 101 ? 23.059 9.488 -5.776 1.00 83.81 101 GLY A N 1
ATOM 808 C CA . GLY A 1 101 ? 23.105 8.334 -4.869 1.00 83.81 101 GLY A CA 1
ATOM 809 C C . GLY A 1 101 ? 21.791 8.068 -4.123 1.00 83.81 101 GLY A C 1
ATOM 810 O O . GLY A 1 101 ? 21.785 7.400 -3.086 1.00 83.81 101 GLY A O 1
ATOM 811 N N . GLY A 1 102 ? 20.678 8.609 -4.622 1.00 84.75 102 GLY A N 1
ATOM 812 C CA . GLY A 1 102 ? 19.330 8.272 -4.180 1.00 84.75 102 GLY A CA 1
ATOM 813 C C . GLY A 1 102 ? 18.973 6.810 -4.459 1.00 84.75 102 GLY A C 1
ATOM 814 O O . GLY A 1 102 ? 19.661 6.103 -5.193 1.00 84.75 102 GLY A O 1
ATOM 815 N N . SER A 1 103 ? 17.885 6.348 -3.847 1.00 88.00 103 SER A N 1
ATOM 816 C CA . SER A 1 103 ? 17.370 4.990 -4.030 1.00 88.00 103 SER A CA 1
ATOM 817 C C . SER A 1 103 ? 15.853 5.021 -4.103 1.00 88.00 103 SER A C 1
ATOM 819 O O . SER A 1 103 ? 15.220 5.689 -3.280 1.00 88.00 103 SER A O 1
ATOM 821 N N . ILE A 1 104 ? 15.281 4.233 -5.018 1.00 87.69 104 ILE A N 1
ATOM 822 C CA . ILE A 1 104 ? 13.829 4.053 -5.147 1.00 87.69 104 ILE A CA 1
ATOM 823 C C . ILE A 1 104 ? 13.174 3.625 -3.829 1.00 87.69 104 ILE A C 1
ATOM 825 O O . ILE A 1 104 ? 12.077 4.061 -3.509 1.00 87.69 104 ILE A O 1
ATOM 829 N N . SER A 1 105 ? 13.900 2.869 -2.999 1.00 91.38 105 SER A N 1
ATOM 830 C CA . SER A 1 105 ? 13.448 2.387 -1.689 1.00 91.38 105 SER A CA 1
ATOM 831 C C . SER A 1 105 ? 13.160 3.491 -0.660 1.00 91.38 105 SER A C 1
ATOM 833 O O . SER A 1 105 ? 12.833 3.181 0.482 1.00 91.38 105 SER A O 1
ATOM 835 N N . LYS A 1 106 ? 13.420 4.761 -0.989 1.00 90.88 106 LYS A N 1
ATOM 836 C CA . LYS A 1 106 ? 13.189 5.920 -0.115 1.00 90.88 106 LYS A CA 1
ATOM 837 C C . LYS A 1 106 ? 12.030 6.803 -0.584 1.00 90.88 106 LYS A C 1
ATOM 839 O O . LYS A 1 106 ? 11.686 7.728 0.144 1.00 90.88 106 LYS A O 1
ATOM 844 N N . TYR A 1 107 ? 11.463 6.543 -1.764 1.00 90.62 107 TYR A N 1
ATOM 845 C CA . TYR A 1 107 ? 10.341 7.309 -2.303 1.00 90.62 107 TYR A CA 1
ATOM 846 C C . TYR A 1 107 ? 9.022 6.610 -2.019 1.00 90.62 107 TYR A C 1
ATOM 848 O O . TYR A 1 107 ? 8.910 5.394 -2.158 1.00 90.62 107 TYR A O 1
ATOM 856 N N . GLU A 1 108 ? 8.028 7.394 -1.628 1.00 91.88 108 GLU A N 1
ATOM 857 C CA . GLU A 1 108 ? 6.659 6.930 -1.407 1.00 91.88 108 GLU A CA 1
ATOM 858 C C . GLU A 1 108 ? 5.970 6.651 -2.733 1.00 91.88 108 GLU A C 1
ATOM 860 O O . GLU A 1 108 ? 6.341 7.222 -3.758 1.00 91.88 108 GLU A O 1
ATOM 865 N N . LEU A 1 109 ? 4.947 5.798 -2.717 1.00 94.12 109 LEU A N 1
ATOM 866 C CA . LEU A 1 109 ? 3.926 5.853 -3.758 1.00 94.12 109 LEU A CA 1
ATOM 867 C C . LEU A 1 109 ? 3.189 7.189 -3.673 1.00 94.12 109 LEU A C 1
ATOM 869 O O . LEU A 1 109 ? 3.066 7.771 -2.600 1.00 94.12 109 LEU A O 1
ATOM 873 N N . ASN A 1 110 ? 2.674 7.673 -4.797 1.00 93.25 110 ASN A N 1
ATOM 874 C CA . ASN A 1 110 ? 1.776 8.814 -4.792 1.00 93.25 110 ASN A CA 1
ATOM 875 C C . ASN A 1 110 ? 0.525 8.493 -3.954 1.00 93.25 110 ASN A C 1
ATOM 877 O O . ASN A 1 110 ? 0.158 7.331 -3.757 1.00 93.25 110 ASN A O 1
ATOM 881 N N . ARG A 1 111 ? -0.147 9.541 -3.467 1.00 92.88 111 ARG A N 1
ATOM 882 C CA . ARG A 1 111 ? -1.251 9.389 -2.506 1.00 92.88 111 ARG A CA 1
ATOM 883 C C . ARG A 1 111 ? -2.381 8.504 -3.008 1.00 92.88 111 ARG A C 1
ATOM 885 O O . ARG A 1 111 ? -2.909 7.701 -2.251 1.00 92.88 111 ARG A O 1
ATOM 892 N N . SER A 1 112 ? -2.710 8.628 -4.289 1.00 93.31 112 SER A N 1
ATOM 893 C CA . SER A 1 112 ? -3.744 7.830 -4.941 1.00 93.31 112 SER A CA 1
ATOM 894 C C . SER A 1 112 ? -3.403 6.334 -4.886 1.00 93.31 112 SER A C 1
ATOM 896 O O . SER A 1 112 ? -4.189 5.537 -4.376 1.00 93.31 112 SER A O 1
ATOM 898 N N . LYS A 1 113 ? -2.190 5.951 -5.302 1.00 95.06 113 LYS A N 1
ATOM 899 C CA . LYS A 1 113 ? -1.756 4.546 -5.309 1.00 95.06 113 LYS A CA 1
ATOM 900 C C . LYS A 1 113 ? -1.516 3.984 -3.909 1.00 95.06 113 LYS A C 1
ATOM 902 O O . LYS A 1 113 ? -1.827 2.821 -3.678 1.00 95.06 113 LYS A O 1
ATOM 907 N N . ALA A 1 114 ? -1.024 4.784 -2.963 1.00 95.81 114 ALA A N 1
ATOM 908 C CA . ALA A 1 114 ? -0.910 4.364 -1.564 1.00 95.81 114 ALA A CA 1
ATOM 909 C C . ALA A 1 114 ? -2.291 4.047 -0.956 1.00 95.81 114 ALA A C 1
ATOM 911 O O . ALA A 1 114 ? -2.486 2.949 -0.434 1.00 95.81 114 ALA A O 1
ATOM 912 N N . MET A 1 115 ? -3.271 4.947 -1.119 1.00 96.12 115 MET A N 1
ATOM 913 C CA . MET A 1 115 ? -4.643 4.740 -0.633 1.00 96.12 115 MET A CA 1
ATOM 914 C C . MET A 1 115 ? -5.318 3.513 -1.246 1.00 96.12 115 MET A C 1
ATOM 916 O O . MET A 1 115 ? -6.030 2.800 -0.546 1.00 96.12 115 MET A O 1
ATOM 920 N N . MET A 1 116 ? -5.089 3.249 -2.536 1.00 96.25 116 MET A N 1
ATOM 921 C CA . MET A 1 116 ? -5.608 2.055 -3.211 1.00 96.25 116 MET A CA 1
ATOM 922 C C . MET A 1 116 ? -5.187 0.766 -2.487 1.00 96.25 116 MET A C 1
ATOM 924 O O . MET A 1 116 ? -6.005 -0.132 -2.310 1.00 96.25 116 MET A O 1
ATOM 928 N N . PHE A 1 117 ? -3.929 0.674 -2.043 1.00 97.56 117 PHE A N 1
ATOM 929 C CA . PHE A 1 117 ? -3.436 -0.473 -1.277 1.00 97.56 117 PHE A CA 1
ATOM 930 C C . PHE A 1 117 ? -3.971 -0.489 0.159 1.00 97.56 117 PHE A C 1
ATOM 932 O O . PHE A 1 117 ? -4.418 -1.535 0.628 1.00 97.56 117 PHE A O 1
ATOM 939 N N . GLU A 1 118 ? -3.953 0.651 0.851 1.00 98.06 118 GLU A N 1
ATOM 940 C CA . GLU A 1 118 ? -4.474 0.783 2.221 1.00 98.06 118 GLU A CA 1
ATOM 941 C C . GLU A 1 118 ? -5.942 0.331 2.309 1.00 98.06 118 GLU A C 1
ATOM 943 O O . GLU A 1 118 ? -6.334 -0.378 3.238 1.00 98.06 118 GLU A O 1
ATOM 948 N N . ASP A 1 119 ? -6.737 0.654 1.290 1.00 97.94 119 ASP A N 1
ATOM 949 C CA . ASP A 1 119 ? -8.148 0.290 1.223 1.00 97.94 119 ASP A CA 1
ATOM 950 C C . ASP A 1 119 ? -8.386 -1.228 1.099 1.00 97.94 119 ASP A C 1
ATOM 952 O O . ASP A 1 119 ? -9.390 -1.739 1.593 1.00 97.94 119 ASP A O 1
ATOM 956 N N . LEU A 1 120 ? -7.445 -1.991 0.528 1.00 97.69 120 LEU A N 1
ATOM 957 C CA . LEU A 1 120 ? -7.545 -3.459 0.494 1.00 97.69 120 LEU A CA 1
ATOM 958 C C . LEU A 1 120 ? -7.526 -4.058 1.898 1.00 97.69 120 LEU A C 1
ATOM 960 O O . LEU A 1 120 ? -8.259 -5.004 2.190 1.00 97.69 120 LEU A O 1
ATOM 964 N N . VAL A 1 121 ? -6.688 -3.499 2.771 1.00 98.44 121 VAL A N 1
ATOM 965 C CA . VAL A 1 121 ? -6.628 -3.921 4.168 1.00 98.44 121 VAL A CA 1
ATOM 966 C C . VAL A 1 121 ? -7.892 -3.460 4.880 1.00 98.44 121 VAL A C 1
ATOM 968 O O . VAL A 1 121 ? -8.503 -4.286 5.554 1.00 98.44 121 VAL A O 1
ATOM 971 N N . LEU A 1 122 ? -8.336 -2.212 4.674 1.00 98.50 122 LEU A N 1
ATOM 972 C CA . LEU A 1 122 ? -9.573 -1.680 5.263 1.00 98.50 122 LEU A CA 1
ATOM 973 C C . LEU A 1 122 ? -10.770 -2.607 5.008 1.00 98.50 122 LEU A C 1
ATOM 975 O O . LEU A 1 122 ? -11.432 -3.040 5.953 1.00 98.50 122 LEU A O 1
ATOM 979 N N . GLN A 1 123 ? -10.995 -2.970 3.743 1.00 98.25 123 GLN A N 1
ATOM 980 C CA . GLN A 1 123 ? -12.083 -3.856 3.314 1.00 98.25 123 GLN A CA 1
ATOM 981 C C . GLN A 1 123 ? -11.994 -5.265 3.919 1.00 98.25 123 GLN A C 1
ATOM 983 O O . GLN A 1 123 ? -12.984 -5.993 3.977 1.00 98.25 123 GLN A O 1
ATOM 988 N N . SER A 1 124 ? -10.813 -5.690 4.366 1.00 98.44 124 SER A N 1
ATOM 989 C CA . SER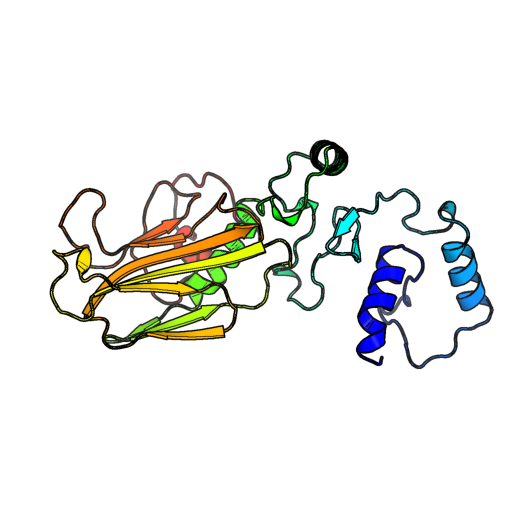 A 1 124 ? -10.625 -7.017 4.954 1.00 98.44 124 SER A CA 1
ATOM 990 C C . SER A 1 124 ? -10.940 -7.077 6.451 1.00 98.44 124 SER A C 1
ATOM 992 O O . SER A 1 124 ? -11.138 -8.176 6.978 1.00 98.44 124 SER A O 1
ATOM 994 N N . ILE A 1 125 ? -10.973 -5.928 7.142 1.00 98.06 125 ILE A N 1
ATOM 995 C CA . ILE A 1 125 ? -11.085 -5.887 8.601 1.00 98.06 125 ILE A CA 1
ATOM 996 C C . ILE A 1 125 ? -12.491 -6.304 9.035 1.00 98.06 125 ILE A C 1
ATOM 998 O O . ILE A 1 125 ? -13.509 -5.764 8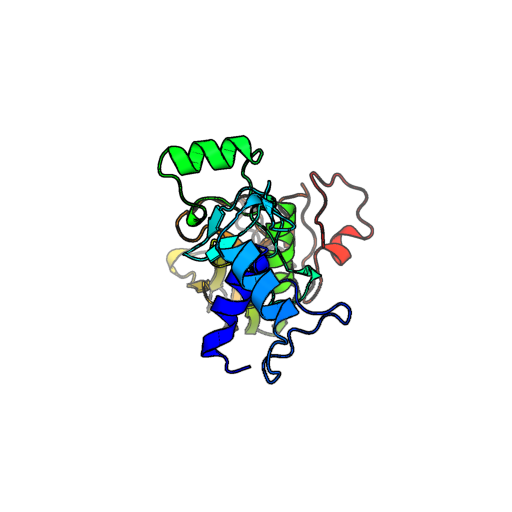.591 1.00 98.06 125 ILE A O 1
ATOM 1002 N N . LYS A 1 126 ? -12.539 -7.245 9.977 1.00 96.62 126 LYS A N 1
ATOM 1003 C CA . LYS A 1 126 ? -13.750 -7.638 10.702 1.00 96.62 126 LYS A CA 1
ATOM 1004 C C . LYS A 1 126 ? -13.487 -7.558 12.193 1.00 96.62 126 LYS A C 1
ATOM 1006 O O . LYS A 1 126 ? -12.449 -8.038 12.641 1.00 96.62 126 LYS A O 1
ATOM 1011 N N . TYR A 1 127 ? -14.452 -7.037 12.942 1.00 94.00 127 TYR A N 1
ATOM 1012 C CA . TYR A 1 127 ? -14.410 -6.963 14.395 1.00 94.00 127 TYR A CA 1
ATOM 1013 C C . TYR A 1 127 ? -15.668 -7.617 14.983 1.00 94.00 127 TYR A C 1
ATOM 1015 O O . TYR A 1 127 ? -16.742 -7.034 15.064 1.00 94.00 127 TYR A O 1
ATOM 1023 N N . VAL A 1 128 ? -15.569 -8.902 15.320 1.00 93.88 128 VAL A N 1
ATOM 1024 C CA . VAL A 1 128 ? -16.722 -9.697 15.763 1.00 93.88 128 VAL A CA 1
ATOM 1025 C C . VAL A 1 128 ? -16.509 -10.126 17.205 1.00 93.88 128 VAL A C 1
ATOM 1027 O O . VAL A 1 128 ? -15.573 -10.864 17.505 1.00 93.88 128 VAL A O 1
ATOM 1030 N N . GLY A 1 129 ? -17.396 -9.679 18.095 1.00 92.19 129 GLY A N 1
ATOM 1031 C CA . GLY A 1 129 ? -17.222 -9.881 19.532 1.00 92.19 129 GLY A CA 1
ATOM 1032 C C . GLY A 1 129 ? -15.987 -9.130 20.024 1.00 92.19 129 GLY A C 1
ATOM 1033 O O . GLY A 1 129 ? -15.913 -7.918 19.869 1.00 92.19 129 GLY A O 1
ATOM 1034 N N . ASP A 1 130 ? -15.019 -9.858 20.575 1.00 94.25 130 ASP A N 1
ATOM 1035 C CA . ASP A 1 130 ? -13.720 -9.346 21.030 1.00 94.25 130 ASP A CA 1
ATOM 1036 C C . ASP A 1 130 ? -12.558 -9.779 20.118 1.00 94.25 130 ASP A C 1
ATOM 1038 O O . ASP A 1 130 ? -11.399 -9.815 20.534 1.00 94.25 130 ASP A O 1
ATOM 1042 N N . THR A 1 131 ? -12.863 -10.151 18.871 1.00 96.62 131 THR A N 1
ATOM 1043 C CA . THR A 1 131 ? -11.872 -10.647 17.913 1.00 96.62 131 THR A CA 1
ATOM 1044 C C . THR A 1 131 ? -11.808 -9.773 16.667 1.00 96.62 131 THR A C 1
ATOM 1046 O O . THR A 1 131 ? -12.809 -9.600 15.965 1.00 96.62 131 THR A O 1
ATOM 1049 N N . ILE A 1 132 ? -10.611 -9.276 16.353 1.00 96.62 132 ILE A N 1
ATOM 1050 C CA . ILE A 1 132 ? -10.303 -8.602 15.089 1.00 96.62 132 ILE A CA 1
ATOM 1051 C C . ILE A 1 132 ? -9.590 -9.572 14.155 1.00 96.62 132 ILE A C 1
ATOM 1053 O O . ILE A 1 132 ? -8.627 -10.232 14.539 1.00 96.62 132 ILE A O 1
ATOM 1057 N N . THR A 1 133 ? -10.039 -9.617 12.903 1.00 97.94 133 THR A N 1
ATOM 1058 C CA . THR A 1 133 ? -9.344 -10.314 11.815 1.00 97.94 133 THR A CA 1
ATOM 1059 C C . THR A 1 133 ? -9.116 -9.368 10.651 1.00 97.94 133 THR A C 1
ATOM 1061 O O . THR A 1 133 ? -9.962 -8.515 10.382 1.00 97.94 133 THR A O 1
ATOM 1064 N N . LEU A 1 134 ? -7.987 -9.521 9.963 1.00 98.12 134 LEU A N 1
ATOM 1065 C CA . LEU A 1 134 ? -7.675 -8.772 8.747 1.00 98.12 134 LEU A CA 1
ATOM 1066 C C . LEU A 1 134 ? -6.767 -9.576 7.819 1.00 98.12 134 LEU A C 1
ATOM 1068 O O . LEU A 1 134 ? -6.095 -10.521 8.239 1.00 98.12 134 LEU A O 1
ATOM 1072 N N . THR A 1 135 ? -6.747 -9.189 6.548 1.00 98.56 135 THR A N 1
ATOM 1073 C CA . THR A 1 135 ? -5.879 -9.760 5.515 1.00 98.56 135 THR A CA 1
ATOM 1074 C C . THR A 1 135 ? -4.979 -8.671 4.947 1.00 98.56 135 THR A C 1
ATOM 1076 O O . THR A 1 135 ? -5.455 -7.646 4.468 1.00 98.56 135 THR A O 1
ATOM 1079 N N . VAL A 1 136 ? -3.672 -8.916 4.966 1.00 98.56 136 VAL A N 1
ATOM 1080 C CA . VAL A 1 136 ? -2.664 -8.052 4.350 1.00 98.56 136 VAL A CA 1
ATOM 1081 C C . VAL A 1 136 ? -2.199 -8.706 3.048 1.00 98.56 136 VAL A C 1
ATOM 1083 O O . VAL A 1 136 ? -1.575 -9.772 3.102 1.00 98.56 136 VAL A O 1
ATOM 1086 N N . PRO A 1 137 ? -2.503 -8.130 1.873 1.00 98.00 137 PRO A N 1
ATOM 1087 C CA . PRO A 1 137 ? -2.139 -8.739 0.603 1.00 98.00 137 PRO A CA 1
ATOM 1088 C C . PRO A 1 137 ? -0.647 -8.565 0.287 1.00 98.00 137 PRO A C 1
ATOM 1090 O O . PRO A 1 137 ? -0.013 -7.570 0.646 1.00 98.00 137 PRO A O 1
ATOM 1093 N N . ASP A 1 138 ? -0.087 -9.521 -0.452 1.00 97.75 138 ASP A N 1
ATOM 1094 C CA . ASP A 1 138 ? 1.257 -9.423 -1.032 1.00 97.75 138 ASP A CA 1
ATOM 1095 C C . ASP A 1 138 ? 1.208 -8.752 -2.412 1.00 97.75 138 ASP A C 1
ATOM 1097 O O . ASP A 1 138 ? 1.499 -9.384 -3.426 1.00 97.75 138 ASP A O 1
ATOM 1101 N N . TYR A 1 139 ? 0.765 -7.492 -2.464 1.00 96.94 139 TYR A N 1
ATOM 1102 C CA . TYR A 1 139 ? 0.654 -6.737 -3.723 1.00 96.94 139 TYR A CA 1
ATOM 1103 C C . TYR A 1 139 ? 1.607 -5.547 -3.826 1.00 96.94 139 TYR A C 1
ATOM 1105 O O . TYR A 1 139 ? 1.788 -5.009 -4.917 1.00 96.94 139 TYR A O 1
ATOM 1113 N N . LEU A 1 140 ? 2.237 -5.140 -2.721 1.00 97.50 140 LEU A N 1
ATOM 1114 C CA . LEU A 1 140 ? 3.165 -4.017 -2.747 1.00 97.50 140 LEU A CA 1
ATOM 1115 C C . LEU A 1 140 ? 4.392 -4.334 -3.622 1.00 97.50 140 LEU A C 1
ATOM 1117 O O . LEU A 1 140 ? 4.858 -5.481 -3.657 1.00 97.50 140 LEU A O 1
ATOM 1121 N N . PRO A 1 141 ? 4.928 -3.332 -4.337 1.00 96.12 141 PRO A N 1
ATOM 1122 C CA . PRO A 1 141 ? 6.214 -3.458 -5.010 1.00 96.12 141 PRO A CA 1
ATOM 1123 C C . PRO A 1 141 ? 7.355 -3.484 -3.970 1.00 96.12 141 PRO A C 1
ATOM 1125 O O . PRO A 1 141 ? 7.214 -2.942 -2.878 1.00 96.12 141 PRO A O 1
ATOM 1128 N N . GLU A 1 142 ? 8.513 -4.054 -4.316 1.00 95.44 142 GLU A N 1
ATOM 1129 C CA . GLU A 1 142 ? 9.687 -4.233 -3.429 1.00 95.44 142 GLU A CA 1
ATOM 1130 C C . GLU A 1 142 ? 10.224 -2.922 -2.813 1.00 95.44 142 GLU A C 1
ATOM 1132 O O . GLU A 1 142 ? 10.866 -2.919 -1.765 1.00 95.44 142 GLU A O 1
ATOM 1137 N N . SER A 1 143 ? 9.929 -1.775 -3.432 1.00 94.94 143 SER A N 1
ATOM 1138 C CA . SER A 1 143 ? 10.266 -0.447 -2.907 1.00 94.94 143 SER A CA 1
ATOM 1139 C C . SER A 1 143 ? 9.418 -0.022 -1.709 1.00 94.94 143 SER A C 1
ATOM 1141 O O . SER A 1 143 ? 9.781 0.961 -1.063 1.00 94.94 143 SER A O 1
ATOM 1143 N N . GLN A 1 144 ? 8.329 -0.731 -1.410 1.00 96.94 144 GLN A N 1
ATOM 1144 C CA . GLN A 1 144 ? 7.331 -0.370 -0.409 1.00 96.94 144 GLN A CA 1
ATOM 1145 C C . GLN A 1 144 ? 7.134 -1.496 0.612 1.00 96.94 144 GLN A C 1
ATOM 1147 O O . GLN A 1 144 ? 7.451 -2.659 0.367 1.00 96.94 144 GLN A O 1
ATOM 1152 N N . ARG A 1 145 ? 6.590 -1.147 1.775 1.00 97.62 145 ARG A N 1
ATOM 1153 C CA . ARG A 1 145 ? 6.261 -2.072 2.861 1.00 97.62 145 ARG A CA 1
ATOM 1154 C C . ARG A 1 145 ? 4.986 -1.646 3.574 1.00 97.62 145 ARG A C 1
ATOM 1156 O O . ARG A 1 145 ? 4.663 -0.458 3.640 1.00 97.62 145 ARG A O 1
ATOM 1163 N N . TRP A 1 146 ? 4.306 -2.621 4.159 1.00 98.12 146 TRP A N 1
ATOM 1164 C CA . TRP A 1 146 ? 3.182 -2.364 5.047 1.00 98.12 146 TRP A CA 1
ATOM 1165 C C . TRP A 1 146 ? 3.669 -1.785 6.374 1.00 98.12 146 TRP A C 1
ATOM 1167 O O . TRP A 1 146 ? 4.728 -2.150 6.888 1.00 98.12 146 TRP A O 1
ATOM 1177 N N . ALA A 1 147 ? 2.887 -0.869 6.928 1.00 97.88 147 ALA A N 1
ATOM 1178 C CA . ALA A 1 147 ? 3.059 -0.368 8.279 1.00 97.88 147 ALA A CA 1
ATOM 1179 C C . ALA A 1 147 ? 1.687 -0.244 8.930 1.00 97.88 147 ALA A C 1
ATOM 1181 O O . ALA A 1 147 ? 1.134 0.852 9.049 1.00 97.88 147 ALA A O 1
ATOM 1182 N N . ILE A 1 148 ? 1.139 -1.398 9.297 1.00 98.38 148 ILE A N 1
ATOM 1183 C CA . ILE A 1 148 ? -0.172 -1.492 9.924 1.00 98.38 148 ILE A CA 1
ATOM 1184 C C . ILE A 1 148 ? 0.026 -1.624 11.428 1.00 98.38 148 ILE A C 1
ATOM 1186 O O . ILE A 1 148 ? 0.886 -2.374 11.887 1.00 98.38 148 ILE A O 1
ATOM 1190 N N . GLU A 1 149 ? -0.764 -0.891 12.194 1.00 97.69 149 GLU A N 1
ATOM 1191 C CA . GLU A 1 149 ? -0.734 -0.916 13.650 1.00 97.69 149 GLU A CA 1
ATOM 1192 C C . GLU A 1 149 ? -2.145 -1.119 14.185 1.00 97.69 149 GLU A C 1
ATOM 1194 O O . GLU A 1 149 ? -3.078 -0.467 13.720 1.00 97.69 149 GLU A O 1
ATOM 1199 N N . ILE A 1 150 ? -2.295 -2.011 15.162 1.00 96.88 150 ILE A N 1
ATOM 1200 C CA . ILE A 1 150 ? -3.526 -2.159 15.939 1.00 96.88 150 ILE A CA 1
ATOM 1201 C C . ILE A 1 150 ? -3.192 -1.875 17.393 1.00 96.88 150 ILE A C 1
ATOM 1203 O O . ILE A 1 150 ? -2.394 -2.595 17.998 1.00 96.88 150 ILE A O 1
ATOM 1207 N N . ALA A 1 151 ? -3.830 -0.849 17.942 1.00 94.12 151 ALA A N 1
ATOM 1208 C CA . ALA A 1 151 ? -3.727 -0.455 19.333 1.00 94.12 151 ALA A CA 1
ATOM 1209 C C . ALA A 1 151 ? -5.027 -0.798 20.068 1.00 94.12 151 ALA A C 1
ATOM 1211 O O . ALA A 1 151 ? -6.122 -0.485 19.596 1.00 94.12 151 ALA A O 1
ATOM 1212 N N . TYR A 1 152 ? -4.919 -1.481 21.205 1.00 93.31 152 TYR A N 1
ATOM 1213 C CA . TYR A 1 152 ? -6.069 -1.966 21.963 1.00 93.31 152 TYR A CA 1
ATOM 1214 C C . TYR A 1 152 ? -5.727 -2.284 23.424 1.00 93.31 152 TYR A C 1
ATOM 1216 O O . TYR A 1 152 ? -4.563 -2.435 23.789 1.00 93.31 152 TYR A O 1
ATOM 1224 N N . TRP A 1 153 ? -6.751 -2.462 24.255 1.00 92.00 153 TRP A N 1
ATOM 1225 C CA . TRP A 1 153 ? -6.648 -3.022 25.602 1.00 92.00 153 TRP A CA 1
ATOM 1226 C C . TRP A 1 153 ? -7.347 -4.380 25.666 1.00 92.00 153 TRP A C 1
ATOM 1228 O O . TRP A 1 153 ? -8.422 -4.581 25.097 1.00 92.00 153 TRP A O 1
ATOM 1238 N N . ASP A 1 154 ? -6.741 -5.314 26.396 1.00 90.31 154 ASP A N 1
ATOM 1239 C CA . ASP A 1 154 ? -7.310 -6.626 26.735 1.00 90.31 154 ASP A CA 1
ATOM 1240 C C . ASP A 1 154 ? -8.089 -6.615 28.062 1.00 90.31 154 ASP A C 1
ATOM 1242 O O . ASP A 1 154 ? -8.472 -7.656 28.597 1.00 90.31 154 ASP A O 1
ATOM 1246 N N . ILE A 1 155 ? -8.330 -5.418 28.593 1.00 86.38 155 ILE A N 1
ATOM 1247 C CA . ILE A 1 155 ? -9.113 -5.143 29.794 1.00 86.38 155 ILE A CA 1
ATOM 1248 C C . ILE A 1 155 ? -10.188 -4.100 29.477 1.00 86.38 155 ILE A C 1
ATOM 1250 O O . ILE A 1 155 ? -10.010 -3.273 28.587 1.00 86.38 155 ILE A O 1
ATOM 1254 N N . ASP A 1 156 ? -11.275 -4.079 30.249 1.00 80.62 156 ASP A N 1
ATOM 1255 C CA . ASP A 1 156 ? -12.412 -3.158 30.050 1.00 80.62 156 ASP A CA 1
ATOM 1256 C C . ASP A 1 156 ? -12.116 -1.708 30.509 1.00 80.62 156 ASP A C 1
ATOM 1258 O O . ASP A 1 156 ? -13.002 -0.989 30.972 1.00 80.62 156 ASP A O 1
ATOM 1262 N N . LYS A 1 157 ? -10.844 -1.294 30.487 1.00 75.44 157 LYS A N 1
ATOM 1263 C CA . LYS A 1 157 ? -10.350 -0.012 31.002 1.00 75.44 157 LYS A CA 1
ATOM 1264 C C . LYS A 1 157 ? -9.299 0.555 30.061 1.00 75.44 157 LYS A C 1
ATOM 1266 O O . LYS A 1 157 ? -8.342 -0.129 29.724 1.00 75.44 157 LYS A O 1
ATOM 1271 N N . ASP A 1 158 ? -9.440 1.828 29.734 1.00 70.69 158 ASP A N 1
ATOM 1272 C CA . ASP A 1 158 ? -8.700 2.504 28.668 1.00 70.69 158 ASP A CA 1
ATOM 1273 C C . ASP A 1 158 ? -7.980 3.784 29.125 1.00 70.69 158 ASP A C 1
ATOM 1275 O O . ASP A 1 158 ? -7.459 4.540 28.313 1.00 70.69 158 ASP A O 1
ATOM 1279 N N . TYR A 1 159 ? -7.916 4.035 30.436 1.00 67.94 159 TYR A N 1
ATOM 1280 C CA . TYR A 1 159 ? -7.309 5.255 30.982 1.00 67.94 159 TYR A CA 1
ATOM 1281 C C . TYR A 1 159 ? -5.778 5.202 31.094 1.00 67.94 159 TYR A C 1
ATOM 1283 O O . TYR A 1 159 ? -5.147 6.242 31.283 1.00 67.94 159 TYR A O 1
ATOM 1291 N N . ASP A 1 160 ? -5.173 4.011 31.040 1.00 76.62 160 ASP A N 1
ATOM 1292 C CA . ASP A 1 160 ? -3.729 3.835 31.193 1.00 76.62 160 ASP A CA 1
ATOM 1293 C C . ASP A 1 160 ? -3.094 3.365 29.880 1.00 76.62 160 ASP A C 1
ATOM 1295 O O . ASP A 1 160 ? -3.140 2.186 29.513 1.00 76.62 160 ASP A O 1
ATOM 1299 N N . PHE A 1 161 ? -2.457 4.306 29.182 1.00 78.75 161 PHE A N 1
ATOM 1300 C CA . PHE A 1 161 ? -1.703 4.036 27.958 1.00 78.75 161 PHE A CA 1
ATOM 1301 C C . PHE A 1 161 ? -0.521 3.083 28.175 1.00 78.75 161 PHE A C 1
ATOM 1303 O O . PHE A 1 161 ? -0.053 2.478 27.216 1.00 78.75 161 PHE A O 1
ATOM 1310 N N . THR A 1 162 ? -0.042 2.896 29.411 1.00 81.69 162 THR A N 1
ATOM 1311 C CA . THR A 1 162 ? 1.027 1.924 29.699 1.00 81.69 162 THR A CA 1
ATOM 1312 C C . THR A 1 162 ? 0.549 0.475 29.620 1.00 81.69 162 THR A C 1
ATOM 1314 O O . THR A 1 162 ? 1.365 -0.428 29.442 1.00 81.69 162 THR A O 1
ATOM 1317 N N . MET A 1 163 ? -0.765 0.250 29.722 1.00 85.31 163 MET A N 1
ATOM 1318 C CA . MET A 1 163 ? -1.392 -1.065 29.578 1.00 85.31 163 MET A CA 1
ATOM 1319 C C . MET A 1 163 ? -1.904 -1.325 28.155 1.00 85.31 163 MET A C 1
ATOM 1321 O O . MET A 1 163 ? -2.338 -2.439 27.862 1.00 85.31 163 MET A O 1
ATOM 1325 N N . MET A 1 164 ? -1.858 -0.320 27.275 1.00 89.69 164 MET A N 1
ATOM 1326 C CA . MET A 1 164 ? -2.282 -0.459 25.887 1.00 89.69 164 MET A CA 1
ATOM 1327 C C . MET A 1 164 ? -1.321 -1.383 25.140 1.00 89.69 164 MET A C 1
ATOM 1329 O O . MET A 1 164 ? -0.100 -1.204 25.159 1.00 89.69 164 MET A O 1
ATOM 1333 N N . LYS A 1 165 ? -1.875 -2.373 24.451 1.00 92.50 165 LYS A N 1
ATOM 1334 C CA . LYS A 1 165 ? -1.134 -3.234 23.538 1.00 92.50 165 LYS A CA 1
ATOM 1335 C C . LYS A 1 165 ? -1.135 -2.597 22.161 1.00 92.50 165 LYS A C 1
ATOM 1337 O O . LYS A 1 165 ? -2.178 -2.181 21.673 1.00 92.50 165 LYS A O 1
ATOM 1342 N N . SER A 1 166 ? 0.031 -2.570 21.530 1.00 93.56 166 SER A N 1
ATOM 1343 C CA . SER A 1 166 ? 0.170 -2.248 20.112 1.00 93.56 166 SER A CA 1
ATOM 1344 C C . SER A 1 166 ? 0.802 -3.435 19.396 1.00 93.56 166 SER A C 1
ATOM 1346 O O . SER A 1 166 ? 1.766 -4.032 19.892 1.00 93.56 166 SER A O 1
ATOM 1348 N N . HIS A 1 167 ? 0.225 -3.832 18.265 1.00 96.38 167 HIS A N 1
ATOM 1349 C CA . HIS A 1 167 ? 0.771 -4.857 17.382 1.00 96.38 167 HIS A CA 1
ATOM 1350 C C . HIS A 1 167 ? 1.039 -4.260 16.006 1.00 96.38 167 HIS A C 1
ATOM 1352 O O . HIS A 1 167 ? 0.151 -3.692 15.375 1.00 96.38 167 HIS A O 1
ATOM 1358 N N . TYR A 1 168 ? 2.283 -4.418 15.558 1.00 97.31 168 TYR A N 1
ATOM 1359 C CA . TYR A 1 168 ? 2.760 -3.935 14.273 1.00 97.31 168 TYR A CA 1
ATOM 1360 C C . TYR A 1 168 ? 2.802 -5.073 13.253 1.00 97.31 168 TYR A C 1
ATOM 1362 O O . TYR A 1 168 ? 3.326 -6.152 13.542 1.00 97.31 168 TYR A O 1
ATOM 1370 N N . ILE A 1 169 ? 2.264 -4.821 12.063 1.00 98.19 169 ILE A N 1
ATOM 1371 C CA . ILE A 1 169 ? 2.208 -5.767 10.952 1.00 98.19 169 ILE A CA 1
ATOM 1372 C C . ILE A 1 169 ? 2.923 -5.154 9.746 1.00 98.19 169 ILE A C 1
ATOM 1374 O O . ILE A 1 169 ? 2.520 -4.116 9.216 1.00 98.19 169 ILE A O 1
ATOM 1378 N N . ASP A 1 170 ? 3.976 -5.836 9.303 1.00 96.69 170 ASP A N 1
ATOM 1379 C CA . ASP A 1 170 ? 4.829 -5.454 8.173 1.00 96.69 170 ASP A CA 1
ATOM 1380 C C . ASP A 1 170 ? 4.838 -6.481 7.033 1.00 96.69 170 ASP A C 1
ATOM 1382 O O . ASP A 1 170 ? 5.414 -6.237 5.972 1.00 96.69 170 ASP A O 1
ATOM 1386 N N . LYS A 1 171 ? 4.198 -7.634 7.242 1.00 97.19 171 LYS A N 1
ATOM 1387 C CA . LYS A 1 171 ? 4.178 -8.761 6.308 1.00 97.19 171 LYS A CA 1
ATOM 1388 C C . LYS A 1 171 ? 2.772 -9.031 5.797 1.00 97.19 171 LYS A C 1
ATOM 1390 O O . LYS A 1 171 ? 1.778 -8.711 6.441 1.00 97.19 171 LYS A O 1
ATOM 1395 N N . SER A 1 172 ? 2.711 -9.634 4.617 1.00 97.75 172 SER A N 1
ATOM 1396 C CA . SER A 1 172 ? 1.475 -10.177 4.071 1.00 97.75 172 SER A CA 1
ATOM 1397 C C . SER A 1 172 ? 1.033 -11.413 4.856 1.00 97.75 172 SER A C 1
ATOM 1399 O O . SER A 1 172 ? 1.852 -12.166 5.392 1.00 97.75 172 SER A O 1
ATOM 1401 N N . GLY A 1 173 ? -0.277 -11.632 4.926 1.00 98.19 173 GLY A N 1
ATOM 1402 C CA . GLY A 1 173 ? -0.851 -12.755 5.656 1.00 98.19 173 GLY A CA 1
ATOM 1403 C C . GLY A 1 173 ? -2.257 -12.488 6.172 1.00 98.19 173 GLY A C 1
ATOM 1404 O O . GLY A 1 173 ? -2.851 -11.439 5.929 1.00 98.19 173 GLY A O 1
ATOM 1405 N N . ILE A 1 174 ? -2.782 -13.470 6.899 1.00 98.31 174 ILE A N 1
ATOM 1406 C CA . ILE A 1 174 ? -4.048 -13.372 7.623 1.00 98.31 174 ILE A CA 1
ATOM 1407 C C . ILE A 1 174 ? -3.712 -13.253 9.104 1.00 98.31 174 ILE A C 1
ATOM 1409 O O . ILE A 1 174 ? -2.942 -14.058 9.630 1.00 98.31 174 ILE A O 1
ATOM 1413 N N . TYR A 1 175 ? -4.296 -12.257 9.760 1.00 98.38 175 TYR A N 1
ATOM 1414 C CA . TYR A 1 175 ? -4.033 -11.936 11.155 1.00 98.38 175 TYR A CA 1
ATOM 1415 C C . TYR A 1 175 ? -5.318 -12.027 11.970 1.00 98.38 175 TYR A C 1
ATOM 1417 O O . TYR A 1 175 ? -6.392 -11.655 11.495 1.00 98.38 175 TYR A O 1
ATOM 1425 N N . GLU A 1 176 ? -5.194 -12.522 13.199 1.00 97.88 176 GLU A N 1
ATOM 1426 C CA . GLU A 1 176 ? -6.282 -12.672 14.163 1.00 97.88 176 GLU A CA 1
ATOM 1427 C C . GLU A 1 176 ? -5.797 -12.201 15.539 1.00 97.88 176 GLU A C 1
ATOM 1429 O O . GLU A 1 176 ? -4.765 -12.659 16.031 1.00 97.88 176 GLU A O 1
ATOM 1434 N N . PHE A 1 177 ? -6.554 -11.296 16.154 1.00 96.44 177 PHE A N 1
ATOM 1435 C CA . PHE A 1 177 ? -6.288 -10.724 17.471 1.00 96.44 177 PHE A CA 1
ATOM 1436 C C . PHE A 1 177 ? -7.520 -10.949 18.343 1.00 96.44 177 PHE A C 1
ATOM 1438 O O . PHE A 1 177 ? -8.613 -10.530 17.970 1.00 96.44 177 PHE A O 1
ATOM 1445 N N . LYS A 1 178 ? -7.349 -11.635 19.474 1.00 95.50 178 LYS A N 1
ATOM 1446 C CA . LYS A 1 178 ? -8.431 -12.026 20.391 1.00 95.50 178 LYS A CA 1
ATOM 1447 C C . LYS A 1 178 ? -8.364 -11.258 21.698 1.00 95.50 178 LYS A C 1
ATOM 1449 O O . LYS A 1 178 ? -7.358 -10.609 21.988 1.00 95.50 178 LYS A O 1
ATOM 1454 N N . ASP A 1 179 ? -9.431 -11.402 22.479 1.00 94.25 179 ASP A N 1
ATOM 1455 C CA . ASP A 1 179 ? -9.573 -10.831 23.816 1.00 94.25 179 ASP A CA 1
ATOM 1456 C C . ASP A 1 179 ? -9.465 -9.297 23.812 1.00 94.25 179 ASP A C 1
ATOM 1458 O O . ASP A 1 179 ? -9.035 -8.689 24.788 1.00 94.25 179 ASP A O 1
ATOM 1462 N N . ILE A 1 180 ? -9.862 -8.659 22.707 1.00 92.50 180 ILE A N 1
ATOM 1463 C CA . ILE A 1 180 ? -9.900 -7.205 22.573 1.00 92.50 180 ILE A CA 1
ATOM 1464 C C . ILE A 1 180 ? -11.120 -6.684 23.325 1.00 92.50 180 ILE A C 1
ATOM 1466 O O . ILE A 1 180 ? -12.259 -6.888 22.909 1.00 92.50 180 ILE A O 1
ATOM 1470 N N . LYS A 1 181 ? -10.884 -6.001 24.443 1.00 90.50 181 LYS A N 1
ATOM 1471 C CA . LYS A 1 181 ? -11.949 -5.396 25.250 1.00 90.50 181 LYS A CA 1
ATOM 1472 C C . LYS A 1 181 ? -12.232 -3.964 24.842 1.00 90.50 181 LYS A C 1
ATOM 1474 O O . LYS A 1 181 ? -13.391 -3.568 24.767 1.00 90.50 181 LYS A O 1
ATOM 1479 N N . VAL A 1 182 ? -11.184 -3.213 24.517 1.00 89.25 182 VAL A N 1
ATOM 1480 C CA . VAL A 1 182 ? -11.308 -1.849 24.003 1.00 89.25 182 VAL A CA 1
ATOM 1481 C C . VAL A 1 182 ? -10.364 -1.683 22.820 1.00 89.25 182 VAL A C 1
ATOM 1483 O O . VAL A 1 182 ? -9.157 -1.843 22.968 1.00 89.25 182 VAL A O 1
ATOM 1486 N N . LEU A 1 183 ? -10.906 -1.368 21.644 1.00 90.69 183 LEU A N 1
ATOM 1487 C CA . LEU A 1 183 ? -10.110 -0.964 20.484 1.00 90.69 183 LEU A CA 1
ATOM 1488 C C . LEU A 1 183 ? -9.774 0.525 20.622 1.00 90.69 183 LEU A C 1
ATOM 1490 O O . LEU A 1 183 ? -10.680 1.313 20.885 1.00 90.69 183 LEU A O 1
ATOM 1494 N N . GLU A 1 184 ? -8.505 0.901 20.447 1.00 90.94 184 GLU A N 1
ATOM 1495 C CA . GLU A 1 184 ? -8.094 2.308 20.346 1.00 90.94 184 GLU A CA 1
ATOM 1496 C C . GLU A 1 184 ? -8.138 2.767 18.901 1.00 90.94 184 GLU A C 1
ATOM 1498 O O . GLU A 1 184 ? -8.866 3.693 18.547 1.00 90.94 184 GLU A O 1
ATOM 1503 N N . GLN A 1 185 ? -7.321 2.104 18.086 1.00 93.06 185 GLN A N 1
ATOM 1504 C CA . GLN A 1 185 ? -7.007 2.556 16.751 1.00 93.06 185 GLN A CA 1
ATOM 1505 C C . GLN A 1 185 ? -6.513 1.396 15.890 1.00 93.06 185 GLN A C 1
ATOM 1507 O O . GLN A 1 185 ? -5.783 0.515 16.352 1.00 93.06 185 GLN A O 1
ATOM 1512 N N . ILE A 1 186 ? -6.852 1.451 14.607 1.00 97.12 186 ILE A N 1
ATOM 1513 C CA . ILE A 1 186 ? -6.172 0.714 13.548 1.00 97.12 186 ILE A CA 1
ATOM 1514 C C . ILE A 1 186 ? -5.599 1.736 12.571 1.00 97.12 186 ILE A C 1
ATOM 1516 O O . ILE A 1 186 ? -6.343 2.505 11.969 1.00 97.12 186 ILE A O 1
ATOM 1520 N N . SER A 1 187 ? -4.281 1.743 12.393 1.00 97.56 187 SER A N 1
ATOM 1521 C CA . SER A 1 187 ? -3.602 2.560 11.385 1.00 97.56 187 SER A CA 1
ATOM 1522 C C . SER A 1 187 ? -3.156 1.672 10.235 1.00 97.56 187 SER A C 1
ATOM 1524 O O . SER A 1 187 ? -2.480 0.672 10.458 1.00 97.56 187 SER A O 1
ATOM 1526 N N . ILE A 1 188 ? -3.502 2.044 9.005 1.00 98.44 188 ILE A N 1
ATOM 1527 C CA . ILE A 1 188 ? -3.129 1.334 7.782 1.00 98.44 188 ILE A CA 1
ATOM 1528 C C . ILE A 1 188 ? -2.327 2.297 6.915 1.00 98.44 188 ILE A C 1
ATOM 1530 O O . ILE A 1 188 ? -2.857 3.304 6.449 1.00 98.44 188 ILE A O 1
ATOM 1534 N N . LYS A 1 189 ? -1.042 1.997 6.717 1.00 97.88 189 LYS A N 1
ATOM 1535 C CA . LYS A 1 189 ? -0.130 2.823 5.919 1.00 97.88 189 LYS A CA 1
ATOM 1536 C C . LYS A 1 189 ? 0.731 1.963 5.010 1.00 97.88 189 LYS A C 1
ATOM 1538 O O . LYS A 1 189 ? 1.122 0.847 5.376 1.00 97.88 189 LYS A O 1
ATOM 1543 N N . VAL A 1 190 ? 1.103 2.541 3.875 1.00 97.06 190 VAL A N 1
ATOM 1544 C CA . VAL A 1 190 ? 2.187 2.053 3.017 1.00 97.06 190 VAL A CA 1
ATOM 1545 C C . VAL A 1 190 ? 3.373 3.007 3.124 1.00 97.06 190 VAL A C 1
ATOM 1547 O O . VAL A 1 190 ? 3.226 4.214 2.944 1.00 97.06 190 VAL A O 1
ATOM 1550 N N . LEU A 1 191 ? 4.553 2.463 3.424 1.00 96.50 191 LEU A N 1
ATOM 1551 C CA . LEU A 1 191 ? 5.799 3.222 3.561 1.00 96.50 191 LEU A CA 1
ATOM 1552 C C . LEU A 1 191 ? 6.830 2.761 2.531 1.00 96.50 191 LEU A C 1
ATOM 1554 O O . LEU A 1 191 ? 6.825 1.585 2.165 1.00 96.50 191 LEU A O 1
ATOM 1558 N N . PRO A 1 192 ? 7.811 3.602 2.170 1.00 95.75 192 PRO A N 1
ATOM 1559 C CA . PRO A 1 192 ? 8.996 3.132 1.476 1.00 95.75 192 PRO A CA 1
ATOM 1560 C C . PRO A 1 192 ? 9.760 2.126 2.337 1.00 95.75 192 PRO A C 1
ATOM 1562 O O . PRO A 1 192 ? 9.823 2.233 3.568 1.00 95.75 192 PRO A O 1
ATOM 1565 N N . LEU A 1 193 ? 10.426 1.182 1.681 1.00 95.62 193 LEU A N 1
ATOM 1566 C CA . LEU A 1 193 ? 11.192 0.126 2.337 1.00 95.62 193 LEU A CA 1
ATOM 1567 C C . LEU A 1 193 ? 12.232 0.685 3.328 1.00 95.62 193 LEU A C 1
ATOM 1569 O O . LEU A 1 193 ? 12.367 0.175 4.435 1.00 95.62 193 LEU A O 1
ATOM 1573 N N . ASN A 1 194 ? 12.931 1.762 2.954 1.00 93.88 194 ASN A N 1
ATOM 1574 C CA . ASN A 1 194 ? 14.039 2.353 3.713 1.00 93.88 194 ASN A CA 1
ATOM 1575 C C . ASN A 1 194 ? 13.746 3.789 4.190 1.00 93.88 194 ASN A C 1
ATOM 1577 O O . ASN A 1 194 ? 14.663 4.607 4.309 1.00 93.88 194 ASN A O 1
ATOM 1581 N N . SER A 1 195 ? 12.473 4.112 4.434 1.00 92.69 195 SER A N 1
ATOM 1582 C CA . SER A 1 195 ? 12.027 5.384 5.015 1.00 92.69 195 SER A CA 1
ATOM 1583 C C . SER A 1 195 ? 10.862 5.158 5.985 1.00 92.69 195 SER A C 1
ATOM 1585 O O . SER A 1 195 ? 10.192 4.127 5.950 1.00 92.69 195 SER A O 1
ATOM 1587 N N . ASN A 1 196 ? 10.630 6.134 6.863 1.00 93.06 196 ASN A N 1
ATOM 1588 C CA . ASN A 1 196 ? 9.433 6.210 7.713 1.00 93.06 196 ASN A CA 1
ATOM 1589 C C . ASN A 1 196 ? 8.454 7.297 7.247 1.00 93.06 196 ASN A C 1
ATOM 1591 O O . ASN A 1 196 ? 7.444 7.536 7.901 1.00 93.06 196 ASN A O 1
ATOM 1595 N N . SER A 1 197 ? 8.787 7.987 6.157 1.00 88.44 197 SER A N 1
ATOM 1596 C CA . SER A 1 197 ? 7.921 8.994 5.558 1.00 88.44 197 SER A CA 1
ATOM 1597 C C . SER A 1 197 ? 6.758 8.315 4.823 1.00 88.44 197 SER A C 1
ATOM 1599 O O . SER A 1 197 ? 6.902 7.186 4.346 1.00 88.44 197 SER A O 1
ATOM 1601 N N . PHE A 1 198 ? 5.604 8.979 4.805 1.00 89.12 198 PHE A N 1
ATOM 1602 C CA . PHE A 1 198 ? 4.385 8.505 4.159 1.00 89.12 198 PHE A CA 1
ATOM 1603 C C . PHE A 1 198 ? 3.545 9.664 3.647 1.00 89.12 198 PHE A C 1
ATOM 1605 O O . PHE A 1 198 ? 3.499 10.732 4.262 1.00 89.12 198 PHE A O 1
ATOM 1612 N N . THR A 1 199 ? 2.810 9.401 2.570 1.00 86.44 199 THR A N 1
ATOM 1613 C CA . THR A 1 199 ? 1.973 10.409 1.914 1.00 86.44 199 THR A CA 1
ATOM 1614 C C . THR A 1 199 ? 0.485 10.169 2.168 1.00 86.44 199 THR A C 1
ATOM 1616 O O . THR A 1 199 ? -0.330 11.064 1.941 1.00 86.44 199 THR A O 1
ATOM 1619 N N . SER A 1 200 ? 0.134 8.966 2.639 1.00 93.00 200 SER A N 1
ATOM 1620 C CA . SER A 1 200 ? -1.228 8.527 2.930 1.00 93.00 200 SER A CA 1
ATOM 1621 C C . SER A 1 200 ? -1.293 7.604 4.150 1.00 93.00 200 SER A C 1
ATOM 1623 O O . SER A 1 200 ? -0.303 6.999 4.560 1.00 93.00 200 SER A O 1
ATOM 1625 N N . GLY A 1 201 ? -2.482 7.551 4.736 1.00 95.06 201 GLY A N 1
ATOM 1626 C CA . GLY A 1 201 ? -2.883 6.556 5.709 1.00 95.06 201 GLY A CA 1
ATOM 1627 C C . GLY A 1 201 ? -4.402 6.546 5.837 1.00 95.06 201 GLY A C 1
ATOM 1628 O O . GLY A 1 201 ? -5.057 7.582 5.662 1.00 95.06 201 GLY A O 1
ATOM 1629 N N . ILE A 1 202 ? -4.936 5.377 6.172 1.00 97.69 202 ILE A N 1
ATOM 1630 C CA . ILE A 1 202 ? -6.317 5.190 6.613 1.00 97.69 202 ILE A CA 1
ATOM 1631 C C . ILE A 1 202 ? -6.274 4.862 8.100 1.00 97.69 202 ILE A C 1
ATOM 1633 O O . ILE A 1 202 ? -5.475 4.028 8.535 1.00 97.69 202 ILE A O 1
ATOM 1637 N N . PHE A 1 203 ? -7.123 5.521 8.881 1.00 96.69 203 PHE A N 1
ATOM 1638 C CA . PHE A 1 203 ? -7.177 5.326 10.326 1.00 96.69 203 PHE A CA 1
ATOM 1639 C C . PHE A 1 203 ? -8.603 5.001 10.736 1.00 96.69 203 PHE A C 1
ATOM 1641 O O . PHE A 1 203 ? -9.527 5.679 10.297 1.00 96.69 203 PHE A O 1
ATOM 1648 N N . ILE A 1 204 ? -8.770 3.953 11.537 1.00 96.75 204 ILE A N 1
ATOM 1649 C CA . ILE A 1 204 ? -10.014 3.647 12.237 1.00 96.75 204 ILE A CA 1
ATOM 1650 C C . ILE A 1 204 ? -9.766 3.987 13.697 1.00 96.75 204 ILE A C 1
ATOM 1652 O O . ILE A 1 204 ? -8.941 3.329 14.323 1.00 96.75 204 ILE A O 1
ATOM 1656 N N . ASP A 1 205 ? -10.452 4.992 14.220 1.00 93.50 205 ASP A N 1
ATOM 1657 C CA . ASP A 1 205 ? -10.244 5.525 15.560 1.00 93.50 205 ASP A CA 1
ATOM 1658 C C . ASP A 1 205 ? -11.516 5.344 16.400 1.00 93.50 205 ASP A C 1
ATOM 1660 O O . ASP A 1 205 ? -12.628 5.631 15.956 1.00 93.50 205 ASP A O 1
ATOM 1664 N N . ASN A 1 206 ? -11.356 4.880 17.638 1.00 89.31 206 ASN A N 1
ATOM 1665 C CA . ASN A 1 206 ? -12.445 4.789 18.617 1.00 89.31 206 ASN A CA 1
ATOM 1666 C C . ASN A 1 206 ? -12.419 5.935 19.635 1.00 89.31 206 ASN A C 1
ATOM 1668 O O . ASN A 1 206 ? -13.394 6.129 20.362 1.00 89.31 206 ASN A O 1
ATOM 1672 N N . GLY A 1 207 ? -11.289 6.628 19.768 1.00 78.69 207 GLY A N 1
ATOM 1673 C CA . GLY A 1 207 ? -11.132 7.771 20.662 1.00 78.69 207 GLY A CA 1
ATOM 1674 C C . GLY A 1 207 ? -11.471 9.078 19.953 1.00 78.69 207 GLY A C 1
ATOM 1675 O O . GLY A 1 207 ? -11.043 9.310 18.823 1.00 78.69 207 GLY A O 1
ATOM 1676 N N . ALA A 1 208 ? -12.204 9.967 20.623 1.00 73.06 208 ALA A N 1
ATOM 1677 C CA . ALA A 1 208 ? -12.343 11.336 20.148 1.00 73.06 208 ALA A CA 1
ATOM 1678 C C . ALA A 1 208 ? -11.006 12.074 20.342 1.00 73.06 208 ALA A C 1
ATOM 1680 O O . ALA A 1 208 ? -10.455 12.130 21.442 1.00 73.06 208 ALA A O 1
ATOM 1681 N N . ASN A 1 209 ? -10.465 12.642 19.263 1.00 64.12 209 ASN A N 1
ATOM 1682 C CA . ASN A 1 209 ? -9.145 13.268 19.285 1.00 64.12 209 ASN A CA 1
ATOM 1683 C C . ASN A 1 209 ? -9.074 14.397 20.332 1.00 64.12 209 ASN A C 1
ATOM 1685 O O . ASN A 1 209 ? -9.979 15.228 20.422 1.00 64.12 209 ASN A O 1
ATOM 1689 N N . LEU A 1 210 ? -7.984 14.438 21.106 1.00 65.56 210 LEU A N 1
ATOM 1690 C CA . LEU A 1 210 ? -7.773 15.372 22.224 1.00 65.56 210 LEU A CA 1
ATOM 1691 C C . LEU A 1 210 ? -8.821 15.265 23.354 1.00 65.56 210 LEU A C 1
ATOM 1693 O O . LEU A 1 210 ? -8.937 16.185 24.167 1.00 65.56 210 LEU A O 1
ATOM 1697 N N . SER A 1 211 ? -9.553 14.151 23.431 1.00 68.56 211 SER A N 1
ATOM 1698 C CA . SER A 1 211 ? -10.529 13.844 24.477 1.00 68.56 211 SER A CA 1
ATOM 1699 C C . SER A 1 211 ? -10.232 12.487 25.125 1.00 68.56 211 SER A C 1
ATOM 1701 O O . SER A 1 211 ? -9.519 11.656 24.572 1.00 68.56 211 SER A O 1
ATOM 1703 N N . LEU A 1 212 ? -10.782 12.273 26.323 1.00 69.81 212 LEU A N 1
ATOM 1704 C CA . LEU A 1 212 ? -10.860 10.951 26.963 1.00 69.81 212 LEU A CA 1
ATOM 1705 C C . LEU A 1 212 ? -12.179 10.237 26.618 1.00 69.81 212 LEU A C 1
ATOM 1707 O O . LEU A 1 212 ? -12.472 9.176 27.162 1.00 69.81 212 LEU A O 1
ATOM 1711 N N . GLU A 1 213 ? -13.008 10.848 25.771 1.00 77.38 213 GLU A N 1
ATOM 1712 C CA . GLU A 1 213 ? -14.291 10.297 25.354 1.00 77.38 213 GLU A CA 1
ATOM 1713 C C . GLU A 1 213 ? -14.119 9.278 24.228 1.00 77.38 213 GLU A C 1
ATOM 1715 O O . GLU A 1 213 ? -13.367 9.477 23.269 1.00 77.38 213 GLU A O 1
ATOM 1720 N N . ARG A 1 214 ? -14.873 8.188 24.351 1.00 79.94 214 ARG A N 1
ATOM 1721 C CA . ARG A 1 214 ? -15.014 7.167 23.321 1.00 79.94 214 ARG A CA 1
ATOM 1722 C C . ARG A 1 214 ? -16.156 7.516 22.393 1.00 79.94 214 ARG A C 1
ATOM 1724 O O . ARG A 1 214 ? -17.198 7.997 22.832 1.00 79.94 214 ARG A O 1
ATOM 1731 N N . LEU A 1 215 ? -15.962 7.206 21.123 1.00 83.19 215 LEU A N 1
ATOM 1732 C CA . LEU A 1 215 ? -17.037 7.212 20.153 1.00 83.19 215 LEU A CA 1
ATOM 1733 C C . LEU A 1 215 ? -17.926 5.986 20.389 1.00 83.19 215 LEU A C 1
ATOM 1735 O O . LEU A 1 215 ? -17.427 4.880 20.604 1.00 83.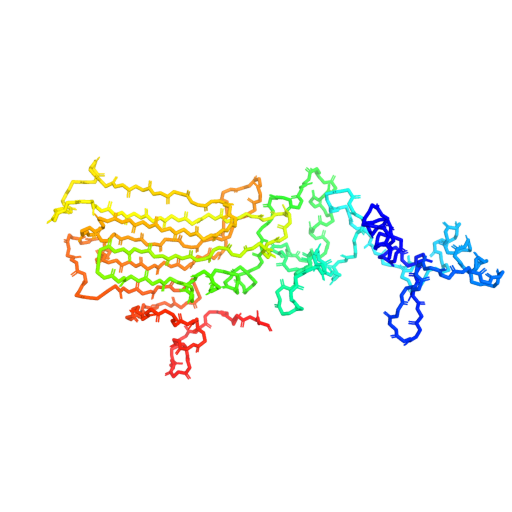19 215 LEU A O 1
ATOM 1739 N N . ASP A 1 216 ? -19.245 6.172 20.306 1.00 81.12 216 ASP A N 1
ATOM 1740 C CA . ASP A 1 216 ? -20.217 5.069 20.382 1.00 81.12 216 ASP A CA 1
ATOM 1741 C C . ASP A 1 216 ? -19.980 4.027 19.279 1.00 81.12 216 ASP A C 1
ATOM 1743 O O . ASP A 1 216 ? -20.289 2.842 19.434 1.00 81.12 216 ASP A O 1
ATOM 1747 N N . LYS A 1 217 ? -19.429 4.481 18.151 1.00 86.81 217 LYS A N 1
ATOM 1748 C CA . LYS A 1 217 ? -18.999 3.655 17.031 1.00 86.81 217 LYS A CA 1
ATOM 1749 C C . LYS A 1 217 ? -17.663 4.174 16.502 1.00 86.81 217 LYS A C 1
ATOM 1751 O O . LYS A 1 217 ? -17.489 5.390 16.460 1.00 86.81 217 LYS A O 1
ATOM 1756 N N . PRO A 1 218 ? -16.750 3.291 16.073 1.00 92.19 218 PRO A N 1
ATOM 1757 C CA . PRO A 1 218 ? -15.480 3.710 15.495 1.00 92.19 218 PRO A CA 1
ATOM 1758 C C . PRO A 1 218 ? -15.695 4.621 14.287 1.00 92.19 218 PRO A C 1
ATOM 1760 O O . PRO A 1 218 ? -16.644 4.430 13.525 1.00 92.19 218 PRO A O 1
ATOM 1763 N N . GLU A 1 219 ? -14.791 5.564 14.078 1.00 95.31 219 GLU A N 1
ATOM 1764 C CA . GLU A 1 219 ? -14.757 6.408 12.890 1.00 95.31 219 GLU A CA 1
ATOM 1765 C C . GLU A 1 219 ? -13.594 6.006 11.987 1.00 95.31 219 GLU A C 1
ATOM 1767 O O . GLU A 1 219 ? -12.513 5.695 12.468 1.00 95.31 219 GLU A O 1
ATOM 1772 N N . VAL A 1 220 ? -13.793 6.036 10.671 1.00 97.00 220 VAL A N 1
ATOM 1773 C CA . VAL A 1 220 ? -12.726 5.912 9.680 1.00 97.00 220 VAL A CA 1
ATOM 1774 C C . VAL A 1 220 ? -12.412 7.273 9.068 1.00 97.00 220 VAL A C 1
ATOM 1776 O O . VAL A 1 220 ? -13.310 8.030 8.688 1.00 97.00 220 VAL A O 1
ATOM 1779 N N . SER A 1 221 ? -11.124 7.578 8.946 1.00 95.69 221 SER A N 1
ATOM 1780 C CA . SER A 1 221 ? -10.616 8.779 8.295 1.00 95.69 221 SER A CA 1
ATOM 1781 C C . SER A 1 221 ? -9.723 8.426 7.107 1.00 95.69 221 SER A C 1
ATOM 1783 O O . SER A 1 221 ? -8.968 7.450 7.116 1.00 95.69 221 SER A O 1
ATOM 1785 N N . PHE A 1 222 ? -9.822 9.250 6.065 1.00 95.81 222 PHE A N 1
ATOM 1786 C CA . PHE A 1 222 ? -9.068 9.110 4.825 1.00 95.81 222 PHE A CA 1
ATOM 1787 C C . PHE A 1 222 ? -8.229 10.363 4.602 1.00 95.81 222 PHE A C 1
ATOM 1789 O O . PHE A 1 222 ? -8.738 11.479 4.700 1.00 95.81 222 PHE A O 1
ATOM 1796 N N . ASN A 1 223 ? -6.952 10.208 4.248 1.00 90.94 223 ASN A N 1
ATOM 1797 C CA . ASN A 1 223 ? -6.029 11.340 4.105 1.00 90.94 223 ASN A CA 1
ATOM 1798 C C . ASN A 1 223 ? -6.495 12.422 3.101 1.00 90.94 223 ASN A C 1
ATOM 1800 O O . ASN A 1 223 ? -6.132 13.597 3.224 1.00 90.94 223 ASN A O 1
ATOM 1804 N N . ASN A 1 224 ? -7.310 12.049 2.113 1.00 92.00 224 ASN A N 1
ATOM 1805 C CA . ASN A 1 224 ? -7.826 12.964 1.100 1.00 92.00 224 ASN A CA 1
ATOM 1806 C C . ASN A 1 224 ? -9.126 13.689 1.474 1.00 92.00 224 ASN A C 1
ATOM 1808 O O . ASN A 1 224 ? -9.549 14.555 0.707 1.00 92.00 224 ASN A O 1
ATOM 1812 N N . ILE A 1 225 ? -9.740 13.392 2.622 1.00 93.62 225 ILE A N 1
ATOM 1813 C CA . ILE A 1 225 ? -11.024 13.964 3.050 1.00 93.62 225 ILE A CA 1
ATOM 1814 C C . ILE A 1 225 ? -10.855 14.613 4.431 1.00 93.62 225 ILE A C 1
ATOM 1816 O O . ILE A 1 225 ? -10.176 14.091 5.306 1.00 93.62 225 ILE A O 1
ATOM 1820 N N . ARG A 1 226 ? -11.446 15.798 4.643 1.00 90.19 226 ARG A N 1
ATOM 1821 C CA . ARG A 1 226 ? -11.386 16.529 5.933 1.00 90.19 226 ARG A CA 1
ATOM 1822 C C . ARG A 1 226 ? -12.547 16.180 6.874 1.00 90.19 226 ARG A C 1
ATOM 1824 O O . ARG A 1 226 ? -12.975 17.013 7.670 1.00 90.19 226 ARG A O 1
ATOM 1831 N N . THR A 1 227 ? -13.082 14.979 6.738 1.00 92.44 227 THR A N 1
ATOM 1832 C CA . THR A 1 227 ? -14.275 14.493 7.429 1.00 92.44 227 THR A CA 1
ATOM 1833 C C . THR A 1 227 ? -14.075 13.016 7.726 1.00 92.44 227 THR A C 1
ATOM 1835 O O . THR A 1 227 ? -13.478 12.300 6.920 1.00 92.44 227 THR A O 1
ATOM 1838 N N . ASN A 1 228 ? -14.570 12.592 8.882 1.00 93.69 228 ASN A N 1
ATOM 1839 C CA . ASN A 1 228 ? -14.575 11.200 9.296 1.00 93.69 228 ASN A CA 1
ATOM 1840 C C . ASN A 1 228 ? -15.933 10.575 8.972 1.00 93.69 228 ASN A C 1
ATOM 1842 O O . ASN A 1 228 ? -16.953 11.266 8.923 1.00 93.69 228 ASN A O 1
ATOM 1846 N N . PHE A 1 229 ? -15.944 9.264 8.775 1.00 95.50 229 PHE A N 1
ATOM 1847 C CA . PHE A 1 229 ? -17.153 8.487 8.539 1.00 95.50 229 PHE A CA 1
ATOM 1848 C C . PHE A 1 229 ? -17.327 7.480 9.668 1.00 95.50 229 PHE A C 1
ATOM 1850 O O . PHE A 1 229 ? -16.338 6.959 10.167 1.00 95.50 229 PHE A O 1
ATOM 1857 N N . GLU A 1 230 ? -18.561 7.150 10.043 1.00 95.62 230 GLU A N 1
ATOM 1858 C CA . GLU A 1 230 ? -18.810 5.983 10.897 1.00 95.62 230 GLU A CA 1
ATOM 1859 C C . GLU A 1 230 ? -18.239 4.738 10.203 1.00 95.62 230 GLU A C 1
ATOM 1861 O O . GLU A 1 230 ? -18.619 4.434 9.072 1.00 95.62 230 GLU A O 1
ATOM 1866 N N . TRP A 1 231 ? -17.308 4.036 10.846 1.00 96.44 231 TRP A N 1
ATOM 1867 C CA . TRP A 1 231 ? -16.668 2.866 10.263 1.00 96.44 231 TRP A CA 1
ATOM 1868 C C . TRP A 1 231 ? -17.638 1.686 10.201 1.00 96.44 231 TRP A C 1
ATOM 1870 O O . TRP A 1 231 ? -18.222 1.256 11.197 1.00 96.44 231 TRP A O 1
ATOM 1880 N N . VAL A 1 232 ? -17.749 1.118 9.006 1.00 95.75 232 VAL A N 1
ATOM 1881 C CA . VAL A 1 232 ? -18.529 -0.072 8.696 1.00 95.75 232 VAL A CA 1
ATOM 1882 C C . VAL A 1 232 ? -17.585 -1.169 8.219 1.00 95.75 232 VAL A C 1
ATOM 1884 O O . VAL A 1 232 ? -16.794 -0.997 7.289 1.00 95.75 232 VAL A O 1
ATOM 1887 N N . GLN A 1 233 ? -17.682 -2.332 8.855 1.00 94.88 233 GLN A N 1
ATOM 1888 C CA . GLN A 1 233 ? -16.848 -3.484 8.526 1.00 94.88 233 GLN A CA 1
ATOM 1889 C C . GLN A 1 233 ? -17.027 -3.941 7.083 1.00 94.88 233 GLN A C 1
ATOM 1891 O O . GLN A 1 233 ? -18.149 -4.120 6.608 1.00 94.88 233 GLN A O 1
ATOM 1896 N N . GLY A 1 234 ? -15.906 -4.221 6.422 1.00 93.94 234 GLY A N 1
ATOM 1897 C CA . GLY A 1 234 ? -15.885 -4.686 5.039 1.00 93.94 234 GLY A CA 1
ATOM 1898 C C . GLY A 1 234 ? -16.149 -3.607 3.991 1.00 93.94 234 GLY A C 1
ATOM 1899 O O . GLY A 1 234 ? -16.064 -3.900 2.802 1.00 93.94 234 GLY A O 1
ATOM 1900 N N . GLN A 1 235 ? -16.465 -2.380 4.407 1.00 96.88 235 GLN A N 1
ATOM 1901 C CA . GLN A 1 235 ? -16.729 -1.278 3.496 1.00 96.88 235 GLN A CA 1
ATOM 1902 C C . GLN A 1 235 ? -15.415 -0.671 2.992 1.00 96.88 235 GLN A C 1
ATOM 1904 O O . GLN A 1 235 ? -14.504 -0.419 3.784 1.00 96.88 235 GLN A O 1
ATOM 1909 N N . GLY A 1 236 ? -15.327 -0.428 1.683 1.00 96.50 236 GLY A N 1
ATOM 1910 C CA . GLY A 1 236 ? -14.165 0.206 1.060 1.00 96.50 236 GLY A CA 1
ATOM 1911 C C . GLY A 1 236 ? -14.346 1.705 0.860 1.00 96.50 236 GLY A C 1
ATOM 1912 O O . GLY A 1 236 ? -15.452 2.240 0.933 1.00 96.50 236 GLY A O 1
ATOM 1913 N N . TYR A 1 237 ? -13.256 2.392 0.536 1.00 96.06 237 TYR A N 1
ATOM 1914 C CA . TYR A 1 237 ? -13.198 3.832 0.300 1.00 96.06 237 TYR A CA 1
ATOM 1915 C C . TYR A 1 237 ? -14.301 4.317 -0.651 1.00 96.06 237 TYR A C 1
ATOM 1917 O O . TYR A 1 237 ? -15.023 5.261 -0.332 1.00 96.06 237 TYR A O 1
ATOM 1925 N N . LYS A 1 238 ? -14.489 3.630 -1.790 1.00 94.75 238 LYS A N 1
ATOM 1926 C CA . LYS A 1 238 ? -15.513 3.975 -2.796 1.00 94.75 238 LYS A CA 1
ATOM 1927 C C . LYS A 1 238 ? -16.930 3.986 -2.226 1.00 94.75 238 LYS A C 1
ATOM 1929 O O . LYS A 1 238 ? -17.735 4.816 -2.637 1.00 94.75 238 LYS A O 1
ATOM 1934 N N . ASP A 1 239 ? -17.230 3.099 -1.285 1.00 96.38 239 ASP A N 1
ATOM 1935 C CA . ASP A 1 239 ? -18.555 3.016 -0.677 1.00 96.38 239 ASP A CA 1
ATOM 1936 C C . ASP A 1 239 ? -18.817 4.186 0.278 1.00 96.38 239 ASP A C 1
ATOM 1938 O O . ASP A 1 239 ? -19.949 4.658 0.357 1.00 96.38 239 ASP A O 1
ATOM 1942 N N . TYR A 1 240 ? -17.788 4.669 0.988 1.00 95.50 240 TYR A N 1
ATOM 1943 C CA . TYR A 1 240 ? -17.906 5.842 1.866 1.00 95.50 240 TYR A CA 1
ATOM 1944 C C . TYR A 1 240 ? -18.142 7.126 1.077 1.00 95.50 240 TYR A C 1
ATOM 1946 O O . TYR A 1 240 ? -18.921 7.978 1.498 1.00 95.50 240 TYR A O 1
ATOM 1954 N N . ILE A 1 241 ? -17.497 7.257 -0.084 1.00 95.00 241 ILE A N 1
ATOM 1955 C CA . ILE A 1 241 ? -17.571 8.485 -0.881 1.00 95.00 241 ILE A CA 1
ATOM 1956 C C . ILE A 1 241 ? -18.714 8.509 -1.898 1.00 95.00 241 ILE A C 1
ATOM 1958 O O . ILE A 1 241 ? -18.922 9.540 -2.530 1.00 95.00 241 ILE A O 1
ATOM 1962 N N . LYS A 1 242 ? -19.451 7.405 -2.083 1.00 93.31 242 LYS A N 1
ATOM 1963 C CA . LYS A 1 242 ? -20.450 7.269 -3.161 1.00 93.31 242 LYS A CA 1
ATOM 1964 C C . LYS A 1 242 ? -21.521 8.371 -3.158 1.00 93.31 242 LYS A C 1
ATOM 1966 O O . LYS A 1 242 ? -21.920 8.824 -4.225 1.00 93.31 242 LYS A O 1
ATOM 1971 N N . ASP A 1 243 ? -21.937 8.798 -1.965 1.00 91.62 243 ASP A N 1
ATOM 1972 C CA . ASP A 1 243 ? -22.959 9.825 -1.729 1.00 91.62 243 ASP A CA 1
ATOM 1973 C C . ASP A 1 243 ? -22.369 11.050 -1.002 1.00 91.62 243 ASP A C 1
ATOM 1975 O O . ASP A 1 243 ? -23.106 11.905 -0.514 1.00 91.62 243 ASP A O 1
ATOM 1979 N N . PHE A 1 244 ? -21.039 11.124 -0.881 1.00 94.00 244 PHE A N 1
ATOM 1980 C CA . PHE A 1 244 ? -20.361 12.224 -0.206 1.00 94.00 244 PHE A CA 1
ATOM 1981 C C . PHE A 1 244 ? -20.280 13.437 -1.137 1.00 94.00 244 PHE A C 1
ATOM 1983 O O . PHE A 1 244 ? -19.700 13.366 -2.218 1.00 94.00 244 PHE A O 1
ATOM 1990 N N . ASP A 1 245 ? -20.843 14.562 -0.704 1.00 92.19 245 ASP A N 1
ATOM 1991 C CA . ASP A 1 245 ? -20.905 15.819 -1.457 1.00 92.19 245 ASP A CA 1
ATOM 1992 C C . ASP A 1 245 ? -19.847 16.852 -1.019 1.00 92.19 245 ASP A C 1
ATOM 1994 O O . ASP A 1 245 ? -19.801 17.968 -1.543 1.00 92.19 245 ASP A O 1
ATOM 1998 N N . GLY A 1 246 ? -18.980 16.484 -0.071 1.00 92.88 246 GLY A N 1
ATOM 1999 C CA . GLY A 1 246 ? -17.899 17.327 0.432 1.00 92.88 246 GLY A CA 1
ATOM 2000 C C . GLY A 1 246 ? -16.634 17.334 -0.438 1.00 92.88 246 GLY A C 1
ATOM 2001 O O . GLY A 1 246 ? -16.535 16.701 -1.488 1.00 92.88 246 GLY A O 1
ATOM 2002 N N . GLU A 1 247 ? -15.620 18.073 0.019 1.00 94.00 247 GLU A N 1
ATOM 2003 C CA . GLU A 1 247 ? -14.353 18.222 -0.702 1.00 94.00 247 GLU A CA 1
ATOM 2004 C C . GLU A 1 247 ? -13.476 16.963 -0.591 1.00 94.00 247 GLU A C 1
ATOM 2006 O O . GLU A 1 247 ? -13.088 16.547 0.504 1.00 94.00 247 GLU A O 1
ATOM 2011 N N . ILE A 1 248 ? -13.090 16.417 -1.745 1.00 93.44 248 ILE A N 1
ATOM 2012 C CA . ILE A 1 248 ? -12.070 15.374 -1.880 1.00 93.44 248 ILE A CA 1
ATOM 2013 C C . ILE A 1 248 ? -10.811 16.029 -2.459 1.00 93.44 248 ILE A C 1
ATOM 2015 O O . ILE A 1 248 ? -10.807 16.478 -3.604 1.00 93.44 248 ILE A O 1
ATOM 2019 N N . ARG A 1 249 ? -9.727 16.087 -1.675 1.00 90.56 249 ARG A N 1
ATOM 2020 C CA . ARG A 1 249 ? -8.488 16.801 -2.048 1.00 90.56 249 ARG A CA 1
ATOM 2021 C C . ARG A 1 249 ? -7.797 16.215 -3.281 1.00 90.56 249 ARG A C 1
ATOM 2023 O O . ARG A 1 249 ? -7.085 16.932 -3.977 1.00 90.56 249 ARG A O 1
ATOM 2030 N N . TYR A 1 250 ? -7.944 14.910 -3.495 1.00 88.69 250 TYR A N 1
ATOM 2031 C CA . TYR A 1 250 ? -7.436 14.184 -4.657 1.00 88.69 250 TYR A CA 1
ATOM 2032 C C . TYR A 1 250 ? -8.189 12.863 -4.821 1.00 88.69 250 TYR A C 1
ATOM 2034 O O . TYR A 1 250 ? -8.586 12.234 -3.838 1.00 88.69 250 TYR A O 1
ATOM 2042 N N . THR A 1 251 ? -8.378 12.438 -6.066 1.00 86.94 251 THR A N 1
ATOM 2043 C CA . THR A 1 251 ? -9.062 11.189 -6.405 1.00 86.94 251 THR A CA 1
ATOM 2044 C C . THR A 1 251 ? -8.153 9.982 -6.198 1.00 86.94 251 THR A C 1
ATOM 2046 O O . THR A 1 251 ? -6.948 10.060 -6.438 1.00 86.94 251 THR A O 1
ATOM 2049 N N . VAL A 1 252 ? -8.742 8.859 -5.784 1.00 88.50 252 VAL A N 1
ATOM 2050 C CA . VAL A 1 252 ? -8.065 7.556 -5.735 1.00 88.50 252 VAL A CA 1
ATOM 2051 C C . VAL A 1 252 ? -8.329 6.827 -7.050 1.00 88.50 252 VAL A C 1
ATOM 2053 O O . VAL A 1 252 ? -9.482 6.602 -7.422 1.00 88.50 252 VAL A O 1
ATOM 2056 N N . GLU A 1 253 ? -7.262 6.480 -7.754 1.00 85.62 253 GLU A N 1
ATOM 2057 C CA . GLU A 1 253 ? -7.272 5.766 -9.027 1.00 85.62 253 GLU A CA 1
ATOM 2058 C C . GLU A 1 253 ? -7.088 4.274 -8.774 1.00 85.62 253 GLU A C 1
ATOM 2060 O O . GLU A 1 253 ? -6.152 3.868 -8.083 1.00 85.62 253 GLU A O 1
ATOM 2065 N N . TRP A 1 254 ? -7.975 3.484 -9.370 1.00 81.50 254 TRP A N 1
ATOM 2066 C CA . TRP A 1 254 ? -8.049 2.031 -9.261 1.00 81.50 254 TRP A CA 1
ATOM 2067 C C . TRP A 1 254 ? -7.817 1.392 -10.619 1.00 81.50 254 TRP A C 1
ATOM 2069 O O . TRP A 1 254 ? -8.243 2.020 -11.615 1.00 81.50 254 TRP A O 1
#